Protein AF-A0A9P8ACB4-F1 (afdb_monomer_lite)

Structure (mmCIF, N/CA/C/O backbone):
data_AF-A0A9P8ACB4-F1
#
_entry.id   AF-A0A9P8ACB4-F1
#
loop_
_atom_site.group_PDB
_atom_site.id
_atom_site.type_symbol
_atom_site.label_atom_id
_atom_site.label_alt_id
_atom_site.label_comp_id
_atom_site.label_asym_id
_atom_site.label_entity_id
_atom_site.label_seq_id
_atom_site.pdbx_PDB_ins_code
_atom_site.Cartn_x
_atom_site.Cartn_y
_atom_site.Cartn_z
_atom_site.occupancy
_atom_site.B_iso_or_equiv
_atom_site.auth_seq_id
_atom_site.auth_comp_id
_atom_site.auth_asym_id
_atom_site.auth_atom_id
_atom_site.pdbx_PDB_model_num
ATOM 1 N N . MET A 1 1 ? 40.424 -25.222 8.004 1.00 34.34 1 MET A N 1
ATOM 2 C CA . MET A 1 1 ? 40.615 -24.107 7.056 1.00 34.34 1 MET A CA 1
ATOM 3 C C . MET A 1 1 ? 39.302 -23.912 6.333 1.00 34.34 1 MET A C 1
ATOM 5 O O . MET A 1 1 ? 39.018 -24.663 5.412 1.00 34.34 1 MET A O 1
ATOM 9 N N . ALA A 1 2 ? 38.464 -23.004 6.829 1.00 34.66 2 ALA A N 1
ATOM 10 C CA . ALA A 1 2 ? 37.320 -22.527 6.065 1.00 34.66 2 ALA A CA 1
ATOM 11 C C . ALA A 1 2 ? 37.885 -21.578 5.002 1.00 34.66 2 ALA A C 1
ATOM 13 O O . ALA A 1 2 ? 38.642 -20.673 5.346 1.00 34.66 2 ALA A O 1
ATOM 14 N N . GLN A 1 3 ? 37.627 -21.860 3.728 1.00 32.47 3 GLN A N 1
ATOM 15 C CA . GLN A 1 3 ? 37.913 -20.902 2.670 1.00 32.47 3 GLN A CA 1
ATOM 16 C C . GLN A 1 3 ? 36.867 -19.795 2.770 1.00 32.47 3 GLN A C 1
ATOM 18 O O . GLN A 1 3 ? 35.673 -20.066 2.656 1.00 32.47 3 GLN A O 1
ATOM 23 N N . ASP A 1 4 ? 37.334 -18.572 3.013 1.00 37.22 4 ASP A N 1
ATOM 24 C CA . ASP A 1 4 ? 36.562 -17.363 2.764 1.00 37.22 4 ASP A CA 1
ATOM 25 C C . ASP A 1 4 ? 36.170 -17.361 1.285 1.00 37.22 4 ASP A C 1
ATOM 27 O O . ASP A 1 4 ? 37.019 -17.220 0.401 1.00 37.22 4 ASP A O 1
ATOM 31 N N . PHE A 1 5 ? 34.878 -17.542 1.011 1.00 40.97 5 PHE A N 1
ATOM 32 C CA . PHE A 1 5 ? 34.303 -17.197 -0.279 1.00 40.97 5 PHE A CA 1
ATOM 33 C C . PHE A 1 5 ? 34.284 -15.675 -0.365 1.00 40.97 5 PHE A C 1
ATOM 35 O O . PHE A 1 5 ? 33.319 -15.020 0.023 1.00 40.97 5 PHE A O 1
ATOM 42 N N . THR A 1 6 ? 35.390 -15.105 -0.838 1.00 40.41 6 THR A N 1
ATOM 43 C CA . THR A 1 6 ? 35.425 -13.726 -1.315 1.00 40.41 6 THR A CA 1
ATOM 44 C C . THR A 1 6 ? 34.287 -13.551 -2.314 1.00 40.41 6 THR A C 1
ATOM 46 O O . THR A 1 6 ? 34.239 -14.266 -3.318 1.00 40.41 6 THR A O 1
ATOM 49 N N . THR A 1 7 ? 33.362 -12.642 -2.008 1.00 44.94 7 THR A N 1
ATOM 50 C CA . THR A 1 7 ? 32.247 -12.240 -2.865 1.00 44.94 7 THR A CA 1
ATOM 51 C C . THR A 1 7 ? 32.804 -11.800 -4.209 1.00 44.94 7 THR A C 1
ATOM 53 O O . THR A 1 7 ? 33.377 -10.726 -4.376 1.00 44.94 7 THR A O 1
ATOM 56 N N . ASN A 1 8 ? 32.702 -12.702 -5.172 1.00 39.53 8 ASN A N 1
ATOM 57 C CA . ASN A 1 8 ? 33.098 -12.471 -6.541 1.00 39.53 8 ASN A CA 1
ATOM 58 C C . ASN A 1 8 ? 32.118 -11.428 -7.102 1.00 39.53 8 ASN A C 1
ATOM 60 O O . ASN A 1 8 ? 30.944 -11.727 -7.287 1.00 39.53 8 ASN A O 1
ATOM 64 N N . SER A 1 9 ? 32.580 -10.191 -7.297 1.00 51.44 9 SER A N 1
ATOM 65 C CA . SER A 1 9 ? 31.776 -9.027 -7.697 1.00 51.44 9 SER A CA 1
ATOM 66 C C . SER A 1 9 ? 31.410 -9.052 -9.187 1.00 51.44 9 SER A C 1
ATOM 68 O O . SER A 1 9 ? 31.655 -8.084 -9.913 1.00 51.44 9 SER A O 1
ATOM 70 N N . TRP A 1 10 ? 30.905 -10.183 -9.672 1.00 50.41 10 TRP A N 1
ATOM 71 C CA . TRP A 1 10 ? 30.330 -10.258 -11.006 1.00 50.41 10 TRP A CA 1
ATOM 72 C C . TRP A 1 10 ? 28.923 -9.659 -10.967 1.00 50.41 10 TRP A C 1
ATOM 74 O O . TRP A 1 10 ? 28.241 -9.747 -9.945 1.00 50.41 10 TRP A O 1
ATOM 84 N N . PRO A 1 11 ? 28.493 -8.993 -12.046 1.00 56.78 11 PRO A N 1
ATOM 85 C CA . PRO A 1 11 ? 27.114 -8.556 -12.154 1.00 56.78 11 PRO A CA 1
ATOM 86 C C . PRO A 1 11 ? 26.183 -9.769 -12.046 1.00 56.78 11 PRO A C 1
ATOM 88 O O . PRO A 1 11 ? 26.390 -10.726 -12.786 1.00 56.78 11 PRO A O 1
ATOM 91 N N . LEU A 1 12 ? 25.196 -9.719 -11.137 1.00 58.53 12 LEU A N 1
ATOM 92 C CA . LEU A 1 12 ? 24.146 -10.740 -11.008 1.00 58.53 12 LEU A CA 1
ATOM 93 C C . LEU A 1 12 ? 23.588 -11.058 -12.398 1.00 58.53 12 LEU A C 1
ATOM 95 O O . LEU A 1 12 ? 22.980 -10.196 -13.040 1.00 58.53 12 LEU A O 1
ATOM 99 N N . ASP A 1 13 ? 23.837 -12.276 -12.871 1.00 59.44 13 ASP A N 1
ATOM 100 C CA . ASP A 1 13 ? 23.284 -12.748 -14.134 1.00 59.44 13 ASP A CA 1
ATOM 101 C C . ASP A 1 13 ? 21.864 -13.275 -13.889 1.00 59.44 13 ASP A C 1
ATOM 103 O O . ASP A 1 13 ? 21.532 -13.780 -12.816 1.00 59.44 13 ASP A O 1
ATOM 107 N N . SER A 1 14 ? 21.014 -13.205 -14.909 1.00 57.53 14 SER A N 1
ATOM 108 C CA . SER A 1 14 ? 19.632 -13.704 -14.902 1.00 57.53 14 SER A CA 1
ATOM 109 C C . SER A 1 14 ? 19.491 -15.179 -14.484 1.00 57.53 14 SER A C 1
ATOM 111 O O . SER A 1 14 ? 18.399 -15.633 -14.138 1.00 57.53 14 SER A O 1
ATOM 113 N N . HIS A 1 15 ? 20.598 -15.923 -14.498 1.00 56.56 15 HIS A N 1
ATOM 114 C CA . HIS A 1 15 ? 20.695 -17.332 -14.135 1.00 56.56 15 HIS A CA 1
ATOM 115 C C . HIS A 1 15 ? 21.055 -17.581 -12.658 1.00 56.56 15 HIS A C 1
ATOM 117 O O . HIS A 1 15 ? 20.889 -18.704 -12.180 1.00 56.56 15 HIS A O 1
ATOM 123 N N . GLU A 1 16 ? 21.494 -16.563 -11.916 1.00 65.06 16 GLU A N 1
ATOM 124 C CA . GLU A 1 16 ? 21.845 -16.647 -10.492 1.00 65.06 16 GLU A CA 1
ATOM 125 C C . GLU A 1 16 ? 20.625 -16.324 -9.617 1.00 65.06 16 GLU A C 1
ATOM 127 O O . GLU A 1 16 ? 20.596 -15.362 -8.855 1.00 65.06 16 GLU A O 1
ATOM 132 N N . GLY A 1 17 ? 19.566 -17.122 -9.776 1.00 62.78 17 GLY A N 1
ATOM 133 C CA . GLY A 1 17 ? 18.301 -16.926 -9.071 1.00 62.78 17 GLY A CA 1
ATOM 134 C C . GLY A 1 17 ? 18.445 -17.010 -7.550 1.00 62.78 17 GLY A C 1
ATOM 135 O O . GLY A 1 17 ? 18.744 -18.082 -7.026 1.00 62.78 17 GLY A O 1
ATOM 136 N N . GLN A 1 18 ? 18.149 -15.919 -6.841 1.00 74.94 18 GLN A N 1
ATOM 137 C CA . GLN A 1 18 ? 18.031 -15.902 -5.380 1.00 74.94 18 GLN A CA 1
ATOM 138 C C . GLN A 1 18 ? 16.847 -16.759 -4.913 1.00 74.94 18 GLN A C 1
ATOM 140 O O . GLN A 1 18 ? 16.917 -17.431 -3.883 1.00 74.94 18 GLN A O 1
ATOM 145 N N . VAL A 1 19 ? 15.765 -16.763 -5.695 1.00 84.25 19 VAL A N 1
ATOM 146 C CA . VAL A 1 19 ? 14.550 -17.539 -5.433 1.00 84.25 19 VAL A CA 1
ATOM 147 C C . VAL A 1 19 ? 14.068 -18.256 -6.687 1.00 84.25 19 VAL A C 1
ATOM 149 O O . VAL A 1 19 ? 14.317 -17.816 -7.811 1.00 84.25 19 VAL A O 1
ATOM 152 N N . GLY A 1 20 ? 13.355 -19.369 -6.492 1.00 85.75 20 GLY A N 1
ATOM 153 C CA . GLY A 1 20 ? 12.798 -20.174 -7.574 1.00 85.75 20 GLY A CA 1
ATOM 154 C C . GLY A 1 20 ? 11.422 -20.749 -7.241 1.00 85.75 20 GLY A C 1
ATOM 155 O O . GLY A 1 20 ? 11.135 -21.070 -6.089 1.00 85.75 20 GLY A O 1
ATOM 156 N N . ALA A 1 21 ? 10.575 -20.894 -8.258 1.00 88.81 21 ALA A N 1
ATOM 157 C CA . ALA A 1 21 ? 9.229 -21.443 -8.148 1.00 88.81 21 ALA A CA 1
ATOM 158 C C . ALA A 1 21 ? 8.931 -22.396 -9.311 1.00 88.81 21 ALA A C 1
ATOM 160 O O . ALA A 1 21 ? 9.286 -22.137 -10.462 1.00 88.81 21 ALA A O 1
ATOM 161 N N . ILE A 1 22 ? 8.257 -23.506 -9.005 1.00 88.38 22 ILE A N 1
ATOM 162 C CA . ILE A 1 22 ? 7.782 -24.471 -9.999 1.00 88.38 22 ILE A CA 1
ATOM 163 C C . ILE A 1 22 ? 6.279 -24.282 -10.165 1.00 88.38 22 ILE A C 1
ATOM 165 O O . ILE A 1 22 ? 5.512 -24.471 -9.221 1.00 88.38 22 ILE A O 1
ATOM 169 N N . TYR A 1 23 ? 5.856 -23.979 -11.386 1.00 88.25 23 TYR A N 1
ATOM 170 C CA . TYR A 1 23 ? 4.448 -23.924 -11.755 1.00 88.25 23 TYR A CA 1
ATOM 171 C C . TYR A 1 23 ? 4.097 -25.181 -12.543 1.00 88.25 23 TYR A C 1
ATOM 173 O O . TYR A 1 23 ? 4.177 -25.218 -13.770 1.00 88.25 23 TYR A O 1
ATOM 181 N N . GLU A 1 24 ? 3.742 -26.246 -11.819 1.00 86.88 24 GLU A N 1
ATOM 182 C CA . GLU A 1 24 ? 3.548 -27.593 -12.376 1.00 86.88 24 GLU A CA 1
ATOM 183 C C . GLU A 1 24 ? 2.514 -27.625 -13.509 1.00 86.88 24 GLU A C 1
ATOM 185 O O . GLU A 1 24 ? 2.725 -28.269 -14.539 1.00 86.88 24 GLU A O 1
ATOM 190 N N . LYS A 1 25 ? 1.422 -26.867 -13.357 1.00 87.19 25 LYS A N 1
ATOM 191 C CA . LYS A 1 25 ? 0.354 -26.772 -14.359 1.00 87.19 25 LYS A CA 1
ATOM 192 C C . LYS A 1 25 ? 0.852 -26.187 -15.682 1.00 87.19 25 LYS A C 1
ATOM 194 O O . LYS A 1 25 ? 0.456 -26.656 -16.747 1.00 87.19 25 LYS A O 1
ATOM 199 N N . GLU A 1 26 ? 1.715 -25.182 -15.613 1.00 86.31 26 GLU A N 1
ATOM 200 C CA . GLU A 1 26 ? 2.320 -24.519 -16.768 1.00 86.31 26 GLU A CA 1
ATOM 201 C C . GLU A 1 26 ? 3.606 -25.212 -17.245 1.00 86.31 26 GLU A C 1
ATOM 203 O O . GLU A 1 26 ? 4.091 -24.910 -18.333 1.00 86.31 26 GLU A O 1
ATOM 208 N N . ARG A 1 27 ? 4.133 -26.167 -16.465 1.00 89.12 27 ARG A N 1
ATOM 209 C CA . ARG A 1 27 ? 5.407 -26.867 -16.701 1.00 89.12 27 ARG A CA 1
ATOM 210 C C . ARG A 1 27 ? 6.586 -25.910 -16.875 1.00 89.12 27 ARG A C 1
ATOM 212 O O . ARG A 1 27 ? 7.473 -26.152 -17.691 1.00 89.12 27 ARG A O 1
ATOM 219 N N . VAL A 1 28 ? 6.592 -24.831 -16.096 1.00 87.62 28 VAL A N 1
ATOM 220 C CA . VAL A 1 28 ? 7.675 -23.844 -16.090 1.00 87.62 28 VAL A CA 1
ATOM 221 C C . VAL A 1 28 ? 8.330 -23.772 -14.718 1.00 87.62 28 VAL A C 1
ATOM 223 O O . VAL A 1 28 ? 7.673 -23.900 -13.682 1.00 87.62 28 VAL A O 1
ATOM 226 N N . PHE A 1 29 ? 9.641 -23.561 -14.735 1.00 85.75 29 PHE A N 1
ATOM 227 C CA . PHE A 1 29 ? 10.439 -23.210 -13.573 1.00 85.75 29 PHE A CA 1
ATOM 228 C C . PHE A 1 29 ? 10.885 -21.762 -13.746 1.00 85.75 29 PHE A C 1
ATOM 230 O O . PHE A 1 29 ? 11.435 -21.410 -14.790 1.00 85.75 29 PHE A O 1
ATOM 237 N N . VAL A 1 30 ? 10.592 -20.929 -12.755 1.00 84.12 30 VAL A N 1
ATOM 238 C CA . VAL A 1 30 ? 10.917 -19.502 -12.764 1.00 84.12 30 VAL A CA 1
ATOM 239 C C . VAL A 1 30 ? 11.942 -19.247 -11.678 1.00 84.12 30 VAL A C 1
ATOM 241 O O . VAL A 1 30 ? 11.758 -19.698 -10.551 1.00 84.12 30 VAL A O 1
ATOM 244 N N . THR A 1 31 ? 12.990 -18.507 -12.016 1.00 82.81 31 THR A N 1
ATOM 245 C CA . THR A 1 31 ? 14.000 -18.013 -11.080 1.00 82.81 31 THR A CA 1
ATOM 246 C C . THR A 1 31 ? 14.055 -16.499 -11.152 1.00 82.81 31 THR A C 1
ATOM 248 O O . THR A 1 31 ? 13.979 -15.948 -12.250 1.00 82.81 31 THR A O 1
ATOM 251 N N . MET A 1 32 ? 14.212 -15.839 -10.007 1.00 77.94 32 MET A N 1
ATOM 252 C CA . MET A 1 32 ? 14.409 -14.390 -9.941 1.00 77.94 32 MET A CA 1
ATOM 253 C C . MET A 1 32 ? 15.744 -14.088 -9.247 1.00 77.94 32 MET A C 1
ATOM 255 O O . MET A 1 32 ? 15.939 -14.538 -8.116 1.00 77.94 32 MET A O 1
ATOM 259 N N . PRO A 1 33 ? 16.678 -13.377 -9.904 1.00 73.69 33 PRO A N 1
ATOM 260 C CA . PRO A 1 33 ? 18.004 -13.077 -9.351 1.00 73.69 33 PRO A CA 1
ATOM 261 C C . PRO A 1 33 ? 18.006 -11.907 -8.352 1.00 73.69 33 PRO A C 1
ATOM 263 O O . PRO A 1 33 ? 18.931 -11.787 -7.561 1.00 73.69 33 PRO A O 1
ATOM 266 N N . ASN A 1 34 ? 16.988 -11.046 -8.383 1.00 74.56 34 ASN A N 1
ATOM 267 C CA . ASN A 1 34 ? 16.941 -9.776 -7.651 1.00 74.56 34 ASN A CA 1
ATOM 268 C C . ASN A 1 34 ? 15.622 -9.575 -6.880 1.00 74.56 34 ASN A C 1
ATOM 270 O O . ASN A 1 34 ? 15.232 -8.438 -6.617 1.00 74.56 34 ASN A O 1
ATOM 274 N N . ALA A 1 35 ? 14.935 -10.668 -6.535 1.00 78.69 35 ALA A N 1
ATOM 275 C CA . ALA A 1 35 ? 13.706 -10.648 -5.750 1.00 78.69 35 ALA A CA 1
ATOM 276 C C . ALA A 1 35 ? 13.780 -11.658 -4.599 1.00 78.69 35 ALA A C 1
ATOM 278 O O . ALA A 1 35 ? 14.357 -12.735 -4.732 1.00 78.69 35 ALA A O 1
ATOM 279 N N . GLU A 1 36 ? 13.137 -11.333 -3.480 1.00 80.38 36 GLU A N 1
ATOM 280 C CA . GLU A 1 36 ? 13.068 -12.217 -2.308 1.00 80.38 36 GLU A CA 1
ATOM 281 C C . GLU A 1 36 ? 11.868 -13.172 -2.342 1.00 80.38 36 GLU A C 1
ATOM 283 O O . GLU A 1 36 ? 11.808 -14.141 -1.584 1.00 80.38 36 GLU A O 1
ATOM 288 N N . VAL A 1 37 ? 10.885 -12.901 -3.202 1.00 85.44 37 VAL A N 1
ATOM 289 C CA . VAL A 1 37 ? 9.646 -13.675 -3.314 1.00 85.44 37 VAL A CA 1
ATOM 290 C C . VAL A 1 37 ? 9.217 -13.784 -4.773 1.00 85.44 37 VAL A C 1
ATOM 292 O O . VAL A 1 37 ? 9.420 -12.867 -5.562 1.00 85.44 37 VAL A O 1
ATOM 295 N N . ILE A 1 38 ? 8.584 -14.904 -5.132 1.00 87.94 38 ILE A N 1
ATOM 296 C CA . ILE A 1 38 ? 7.918 -15.068 -6.429 1.00 87.94 38 ILE A CA 1
ATOM 297 C C . ILE A 1 38 ? 6.420 -15.205 -6.178 1.00 87.94 38 ILE A C 1
ATOM 299 O O . ILE A 1 38 ? 5.967 -16.123 -5.491 1.00 87.94 38 ILE A O 1
ATOM 303 N N . PHE A 1 39 ? 5.645 -14.291 -6.750 1.00 87.56 39 PHE A N 1
ATOM 304 C CA . PHE A 1 39 ? 4.192 -14.316 -6.665 1.00 87.56 39 PHE A CA 1
ATOM 305 C C . PHE A 1 39 ? 3.591 -15.361 -7.615 1.00 87.56 39 PHE A C 1
ATOM 307 O O . PHE A 1 39 ? 4.047 -15.530 -8.743 1.00 87.56 39 PHE A O 1
ATOM 314 N N . ASP A 1 40 ? 2.536 -16.064 -7.190 1.00 86.12 40 ASP A N 1
ATOM 315 C CA . ASP A 1 40 ? 1.813 -16.986 -8.079 1.00 86.12 40 ASP A CA 1
ATOM 316 C C . ASP A 1 40 ? 1.080 -16.200 -9.180 1.00 86.12 40 ASP A C 1
ATOM 318 O O . ASP A 1 40 ? 0.256 -15.345 -8.852 1.00 86.12 40 ASP A O 1
ATOM 322 N N . PRO A 1 41 ? 1.335 -16.454 -10.477 1.00 82.56 41 PRO A N 1
ATOM 323 C CA . PRO A 1 41 ? 0.809 -15.626 -11.548 1.00 82.56 41 PRO A CA 1
ATOM 324 C C . PRO A 1 41 ? -0.720 -15.613 -11.565 1.00 82.56 41 PRO A C 1
ATOM 326 O O . PRO A 1 41 ? -1.396 -16.642 -11.432 1.00 82.56 41 PRO A O 1
ATOM 329 N N . LEU A 1 42 ? -1.275 -14.424 -11.802 1.00 82.88 42 LEU A N 1
ATOM 330 C CA . LEU A 1 42 ? -2.710 -14.253 -11.991 1.00 82.88 42 LEU A CA 1
ATOM 331 C C . LEU A 1 42 ? -3.127 -14.864 -13.330 1.00 82.88 42 LEU A C 1
ATOM 333 O O . LEU A 1 42 ? -2.568 -14.552 -14.379 1.00 82.88 42 LEU A O 1
ATOM 337 N N . ARG A 1 43 ? -4.129 -15.746 -13.293 1.00 82.31 43 ARG A N 1
ATOM 338 C CA . ARG A 1 43 ? -4.631 -16.483 -14.461 1.00 82.31 43 ARG A CA 1
ATOM 339 C C . ARG A 1 43 ? -6.116 -16.200 -14.689 1.00 82.31 43 ARG A C 1
ATOM 341 O O . ARG A 1 43 ? -6.893 -16.170 -13.733 1.00 82.31 43 ARG A O 1
ATOM 348 N N . GLY A 1 44 ? -6.505 -16.110 -15.962 1.00 85.19 44 GLY A N 1
ATOM 349 C CA . GLY A 1 44 ? -7.900 -16.093 -16.411 1.00 85.19 44 GLY A CA 1
ATOM 350 C C . GLY A 1 44 ? -8.668 -14.798 -16.128 1.00 85.19 44 GLY A C 1
ATOM 351 O O . GLY A 1 44 ? -8.104 -13.789 -15.717 1.00 85.19 44 GLY A O 1
ATOM 352 N N . VAL A 1 45 ? -9.981 -14.840 -16.376 1.00 86.19 45 VAL A N 1
ATOM 353 C CA . VAL A 1 45 ? -10.911 -13.751 -16.041 1.00 86.19 45 VAL A CA 1
ATOM 354 C C . VAL A 1 45 ? -11.208 -13.795 -14.548 1.00 86.19 45 VAL A C 1
ATOM 3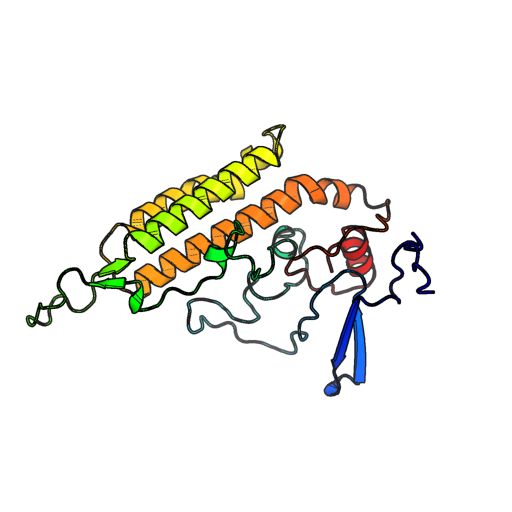56 O O . VAL A 1 45 ? -11.512 -14.857 -14.002 1.00 86.19 45 VAL A O 1
ATOM 359 N N . ARG A 1 46 ? -11.124 -12.639 -13.887 1.00 85.44 46 ARG A N 1
ATOM 360 C CA . ARG A 1 46 ? -11.211 -12.540 -12.430 1.00 85.44 46 ARG A CA 1
ATOM 361 C C . ARG A 1 46 ? -12.237 -11.490 -12.030 1.00 85.44 46 ARG A C 1
ATOM 363 O O . ARG A 1 46 ? -12.322 -10.424 -12.630 1.00 85.44 46 ARG A O 1
ATOM 370 N N . SER A 1 47 ? -13.035 -11.811 -11.017 1.00 89.19 47 SER A N 1
ATOM 371 C CA . SER A 1 47 ? -14.030 -10.895 -10.464 1.00 89.19 47 SER A CA 1
ATOM 372 C C . SER A 1 47 ? -13.478 -10.216 -9.215 1.00 89.19 47 SER A C 1
ATOM 374 O O . SER A 1 47 ? -13.168 -10.877 -8.217 1.00 89.19 47 SER A O 1
ATOM 376 N N . VAL A 1 48 ? -13.380 -8.890 -9.273 1.00 90.00 48 VAL A N 1
ATOM 377 C CA . VAL A 1 48 ? -12.882 -8.051 -8.181 1.00 90.00 48 VAL A CA 1
ATOM 378 C C . VAL A 1 48 ? -13.992 -7.846 -7.152 1.00 90.00 48 VAL A C 1
ATOM 380 O O . VAL A 1 48 ? -15.077 -7.375 -7.483 1.00 90.00 48 VAL A O 1
ATOM 383 N N . HIS A 1 49 ? -13.717 -8.187 -5.895 1.00 90.50 49 HIS A N 1
ATOM 384 C CA . HIS A 1 49 ? -14.651 -8.001 -4.787 1.00 90.50 49 HIS A CA 1
ATOM 385 C C . HIS A 1 49 ? -13.905 -7.490 -3.560 1.00 90.50 49 HIS A C 1
ATOM 387 O O . HIS A 1 49 ? -12.768 -7.895 -3.314 1.00 90.50 49 HIS A O 1
ATOM 393 N N . LEU A 1 50 ? -14.561 -6.649 -2.760 1.00 88.19 50 LEU A N 1
ATOM 394 C CA . LEU A 1 50 ? -14.047 -6.281 -1.445 1.00 88.19 50 LEU A CA 1
ATOM 395 C C . LEU A 1 50 ? -14.104 -7.509 -0.527 1.00 88.19 50 LEU A C 1
ATOM 397 O O . LEU A 1 50 ? -15.179 -8.068 -0.298 1.00 88.19 50 LEU A O 1
ATOM 401 N N . ARG A 1 51 ? -12.951 -7.948 -0.021 1.00 87.94 51 ARG A N 1
ATOM 402 C CA . ARG A 1 51 ? -12.828 -9.141 0.827 1.00 87.94 51 ARG A CA 1
ATOM 403 C C . ARG A 1 51 ? -12.870 -8.778 2.312 1.00 87.94 51 ARG A C 1
ATOM 405 O O . ARG A 1 51 ? -12.924 -7.607 2.700 1.00 87.94 51 ARG A O 1
ATOM 412 N N . LYS A 1 52 ? -12.830 -9.812 3.162 1.00 80.44 52 LYS A N 1
ATOM 413 C CA . LYS A 1 52 ? -12.577 -9.659 4.602 1.00 80.44 52 LYS A CA 1
ATOM 414 C C . LYS A 1 52 ? -11.305 -8.816 4.784 1.00 80.44 52 LYS A C 1
ATOM 416 O O . LYS A 1 52 ? -10.373 -8.979 4.011 1.00 80.44 52 LYS A O 1
ATOM 421 N N . ASN A 1 53 ? -11.299 -7.916 5.769 1.00 81.56 53 ASN A N 1
ATOM 422 C CA . ASN A 1 53 ? -10.221 -6.948 6.037 1.00 81.56 53 ASN A CA 1
ATOM 423 C C . ASN A 1 53 ? -10.101 -5.778 5.037 1.00 81.56 53 ASN A C 1
ATOM 425 O O . ASN A 1 53 ? -9.096 -5.080 5.038 1.00 81.56 53 ASN A O 1
ATOM 429 N N . ASN A 1 54 ? -11.144 -5.503 4.245 1.00 83.06 54 ASN A N 1
ATOM 430 C CA . ASN A 1 54 ? -11.248 -4.315 3.383 1.00 83.06 54 ASN A CA 1
ATOM 431 C C . ASN A 1 54 ? -10.160 -4.188 2.290 1.00 83.06 54 ASN A C 1
ATOM 433 O O . ASN A 1 54 ? -9.825 -3.074 1.898 1.00 83.06 54 ASN A O 1
ATOM 437 N N . HIS A 1 55 ? -9.650 -5.303 1.766 1.00 86.75 55 HIS A N 1
ATOM 438 C CA . HIS A 1 55 ? -8.738 -5.327 0.614 1.00 86.75 55 HIS A CA 1
ATOM 439 C C . HIS A 1 55 ? -9.341 -6.106 -0.564 1.00 86.75 55 HIS A C 1
ATOM 441 O O . HIS A 1 55 ? -10.283 -6.890 -0.393 1.00 86.75 55 HIS A O 1
ATOM 447 N N . PHE A 1 56 ? -8.790 -5.928 -1.766 1.00 89.44 56 PHE A N 1
ATOM 448 C CA . PHE A 1 56 ? -9.257 -6.627 -2.979 1.00 89.44 56 PHE A CA 1
ATOM 449 C C . PHE A 1 56 ? -8.583 -7.996 -3.208 1.00 89.44 56 PHE A C 1
ATOM 451 O O . PHE A 1 56 ? -8.963 -8.760 -4.099 1.00 89.44 56 PHE A O 1
ATOM 458 N N . GLY A 1 57 ? -7.649 -8.382 -2.332 1.00 88.62 57 GLY A N 1
ATOM 459 C CA . GLY A 1 57 ? -6.930 -9.658 -2.421 1.00 88.62 57 GLY A CA 1
ATOM 460 C C . GLY A 1 57 ? -5.819 -9.565 -3.459 1.00 88.62 57 GLY A C 1
ATOM 461 O O . GLY A 1 57 ? -5.084 -8.592 -3.448 1.00 88.62 57 GLY A O 1
ATOM 462 N N . LEU A 1 58 ? -5.721 -10.540 -4.366 1.00 88.81 58 LEU A N 1
ATOM 463 C CA . LEU A 1 58 ? -4.690 -10.531 -5.415 1.00 88.81 58 LEU A CA 1
ATOM 464 C C . LEU A 1 58 ? -4.863 -9.398 -6.450 1.00 88.81 58 LEU A C 1
ATOM 466 O O . LEU A 1 58 ? -3.952 -9.116 -7.213 1.00 88.81 58 LEU A O 1
ATOM 470 N N . GLU A 1 59 ? -6.028 -8.747 -6.473 1.00 89.94 59 GLU A N 1
ATOM 471 C CA . GLU A 1 59 ? -6.294 -7.573 -7.323 1.00 89.94 59 GLU A CA 1
ATOM 472 C C . GLU A 1 59 ? -5.936 -6.257 -6.621 1.00 89.94 59 GLU A C 1
ATOM 474 O O . GLU A 1 59 ? -6.210 -5.175 -7.134 1.00 89.94 59 GLU A O 1
ATOM 479 N N . ASP A 1 60 ? -5.428 -6.336 -5.392 1.00 90.88 60 ASP A N 1
ATOM 480 C CA . ASP A 1 60 ? -5.052 -5.171 -4.614 1.00 90.88 60 ASP A CA 1
ATOM 481 C C . ASP A 1 60 ? -3.562 -4.867 -4.836 1.00 90.88 60 ASP A C 1
ATOM 483 O O . ASP A 1 60 ? -2.731 -5.695 -4.452 1.00 90.88 60 ASP A O 1
ATOM 487 N N . PRO A 1 61 ? -3.200 -3.698 -5.399 1.00 89.69 61 PRO A N 1
ATOM 488 C CA . PRO A 1 61 ? -1.805 -3.353 -5.677 1.00 89.69 61 PRO A CA 1
ATOM 489 C C . PRO A 1 61 ? -0.912 -3.321 -4.440 1.00 89.69 61 PRO A C 1
ATOM 491 O O . PRO A 1 61 ? 0.300 -3.423 -4.572 1.00 89.69 61 PRO A O 1
ATOM 494 N N . LEU A 1 62 ? -1.490 -3.184 -3.244 1.00 89.56 62 LEU A N 1
ATOM 495 C CA . LEU A 1 62 ? -0.712 -3.239 -2.012 1.00 89.56 62 LEU A CA 1
ATOM 496 C C . LEU A 1 62 ? -0.173 -4.649 -1.746 1.00 89.56 62 LEU A C 1
ATOM 498 O O . LEU A 1 62 ? 0.921 -4.808 -1.232 1.00 89.56 62 LEU A O 1
ATOM 502 N N . TYR A 1 63 ? -0.941 -5.686 -2.070 1.00 87.06 63 TYR A N 1
ATOM 503 C CA . TYR A 1 63 ? -0.634 -7.056 -1.649 1.00 87.06 63 TYR A CA 1
ATOM 504 C C . TYR A 1 63 ? -0.089 -7.924 -2.777 1.00 87.06 63 TYR A C 1
ATOM 506 O O . TYR A 1 63 ? 0.321 -9.059 -2.528 1.00 87.06 63 TYR A O 1
ATOM 514 N N . PHE A 1 64 ? -0.157 -7.441 -4.017 1.00 91.31 64 PHE A N 1
ATOM 515 C CA . PHE A 1 64 ? 0.159 -8.249 -5.178 1.00 91.31 64 PHE A CA 1
ATOM 516 C C . PHE A 1 64 ? 0.648 -7.395 -6.363 1.00 91.31 64 PHE A C 1
ATOM 518 O O . PHE A 1 64 ? 0.031 -6.358 -6.646 1.00 91.31 64 PHE A O 1
ATOM 525 N N . PRO A 1 65 ? 1.686 -7.843 -7.100 1.00 91.50 65 PRO A N 1
ATOM 526 C CA . PRO A 1 65 ? 2.203 -7.134 -8.264 1.00 91.50 65 PRO A CA 1
ATOM 527 C C . PRO A 1 65 ? 1.120 -6.878 -9.308 1.00 91.50 65 PRO A C 1
ATOM 529 O O . PRO A 1 65 ? 0.402 -7.787 -9.728 1.00 91.50 65 PRO A O 1
ATOM 532 N N . GLN A 1 66 ? 1.029 -5.637 -9.774 1.00 91.38 66 GLN A N 1
ATOM 533 C CA . GLN A 1 66 ? 0.131 -5.269 -10.867 1.00 91.38 66 GLN A CA 1
ATOM 534 C C . GLN A 1 66 ? 0.882 -5.215 -12.198 1.00 91.38 66 GLN A C 1
ATOM 536 O O . GLN A 1 66 ? 2.098 -5.005 -12.201 1.00 91.38 66 GLN A O 1
ATOM 541 N N . PRO A 1 67 ? 0.189 -5.351 -13.344 1.00 91.44 67 PRO A N 1
ATOM 542 C CA . PRO A 1 67 ? 0.770 -5.015 -14.637 1.00 91.44 67 PRO A CA 1
ATOM 543 C C . PRO A 1 67 ? 1.397 -3.623 -14.605 1.00 91.44 67 PRO A C 1
ATOM 545 O O . PRO A 1 67 ? 0.728 -2.646 -14.253 1.00 91.44 67 PRO A O 1
ATOM 548 N N . PHE A 1 68 ? 2.678 -3.533 -14.965 1.00 92.81 68 PHE A N 1
ATOM 549 C CA . PHE A 1 68 ? 3.375 -2.256 -14.943 1.00 92.81 68 PHE A CA 1
ATOM 550 C C . PHE A 1 68 ? 2.693 -1.266 -15.890 1.00 92.81 68 PHE A C 1
ATOM 552 O O . PHE A 1 68 ? 2.385 -1.573 -17.045 1.00 92.81 68 PHE A O 1
ATOM 559 N N . SER A 1 69 ? 2.476 -0.051 -15.397 1.00 92.75 69 SER A N 1
ATOM 560 C CA . SER A 1 69 ? 1.836 1.020 -16.145 1.00 92.75 69 SER A CA 1
ATOM 561 C C .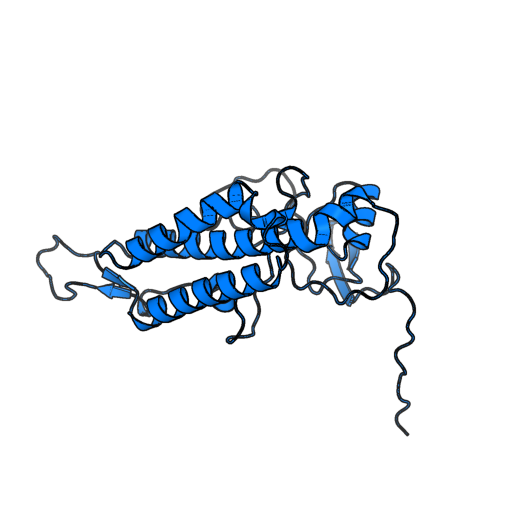 SER A 1 69 ? 2.514 2.341 -15.840 1.00 92.75 69 SER A C 1
ATOM 563 O O . SER A 1 69 ? 2.620 2.734 -14.682 1.00 92.75 69 SER A O 1
ATOM 565 N N . LEU A 1 70 ? 2.882 3.083 -16.884 1.00 91.94 70 LEU A N 1
ATOM 566 C CA . LEU A 1 70 ? 3.444 4.428 -16.737 1.00 91.94 70 LEU A CA 1
ATOM 567 C C . LEU A 1 70 ? 2.453 5.454 -16.186 1.00 91.94 70 LEU A C 1
ATOM 569 O O . LEU A 1 70 ? 2.870 6.513 -15.728 1.00 91.94 70 LEU A O 1
ATOM 573 N N . ALA A 1 71 ? 1.155 5.146 -16.176 1.00 93.75 71 ALA A N 1
ATOM 574 C CA . ALA A 1 71 ? 0.179 5.978 -15.480 1.00 93.75 71 ALA A CA 1
ATOM 575 C C . ALA A 1 71 ? 0.304 5.850 -13.949 1.00 93.75 71 ALA A C 1
ATOM 577 O O . ALA A 1 71 ? 0.056 6.816 -13.227 1.00 93.75 71 ALA A O 1
ATOM 578 N N . HIS A 1 72 ? 0.711 4.674 -13.453 1.00 94.25 72 HIS A N 1
ATOM 579 C CA . HIS A 1 72 ? 0.833 4.372 -12.023 1.00 94.25 72 HIS A CA 1
ATOM 580 C C . HIS A 1 72 ? 2.104 3.550 -11.716 1.00 94.25 72 HIS A C 1
ATOM 582 O O . HIS A 1 72 ? 2.012 2.476 -11.126 1.00 94.25 72 HIS A O 1
ATOM 588 N N . PRO A 1 73 ? 3.303 4.040 -12.086 1.00 93.38 73 PRO A N 1
ATOM 589 C CA . PRO A 1 73 ? 4.535 3.248 -12.017 1.00 93.38 73 PRO A CA 1
ATOM 590 C C . PRO A 1 73 ? 4.944 2.957 -10.571 1.00 93.38 73 PRO A C 1
ATOM 592 O O . PRO A 1 73 ? 5.450 1.884 -10.271 1.00 93.38 73 PRO A O 1
ATOM 595 N N . HIS A 1 74 ? 4.630 3.887 -9.667 1.00 94.38 74 HIS A N 1
ATOM 596 C CA . HIS A 1 74 ? 4.845 3.786 -8.227 1.00 94.38 74 HIS A CA 1
ATOM 597 C C . HIS A 1 74 ? 4.240 2.549 -7.553 1.00 94.38 74 HIS A C 1
ATOM 599 O O . HIS A 1 74 ? 4.732 2.143 -6.507 1.00 94.38 74 HIS A O 1
ATOM 605 N N . LEU A 1 75 ? 3.213 1.922 -8.139 1.00 94.94 75 LEU A N 1
ATOM 606 C CA . LEU A 1 75 ? 2.631 0.703 -7.568 1.00 94.94 75 LEU A CA 1
ATOM 607 C C . LEU A 1 75 ? 3.630 -0.463 -7.554 1.00 94.94 75 LEU A C 1
ATOM 609 O O . LEU A 1 75 ? 3.514 -1.344 -6.713 1.00 94.94 75 LEU A O 1
ATOM 613 N N . ALA A 1 76 ? 4.636 -0.442 -8.435 1.00 92.38 76 ALA A N 1
ATOM 614 C CA . ALA A 1 76 ? 5.707 -1.435 -8.441 1.00 92.38 76 ALA A CA 1
ATOM 615 C C . ALA A 1 76 ? 6.667 -1.305 -7.245 1.00 92.38 76 ALA A C 1
ATOM 617 O O . ALA A 1 76 ? 7.387 -2.244 -6.924 1.00 92.38 76 ALA A O 1
ATOM 618 N N . PHE A 1 77 ? 6.684 -0.135 -6.602 1.00 92.88 77 PHE A N 1
ATOM 619 C CA . PHE A 1 77 ? 7.653 0.256 -5.576 1.00 92.88 77 PHE A CA 1
ATOM 620 C C . PHE A 1 77 ? 7.043 0.272 -4.175 1.00 92.88 77 PHE A C 1
ATOM 622 O O . PHE A 1 77 ? 7.654 0.784 -3.244 1.00 92.88 77 PHE A O 1
ATOM 629 N N . ILE A 1 78 ? 5.832 -0.264 -4.012 1.00 94.12 78 ILE A N 1
ATOM 630 C CA . ILE A 1 78 ? 5.233 -0.435 -2.690 1.00 94.12 78 ILE A CA 1
ATOM 631 C C . ILE A 1 78 ? 6.110 -1.419 -1.898 1.00 94.12 78 ILE A C 1
ATOM 633 O O . ILE A 1 78 ? 6.387 -2.503 -2.415 1.00 94.12 78 ILE A O 1
ATOM 637 N N . PRO A 1 79 ? 6.551 -1.082 -0.673 1.00 92.50 79 PRO A N 1
ATOM 638 C CA . PRO A 1 79 ? 7.394 -1.970 0.122 1.00 92.50 79 PRO A CA 1
ATOM 639 C C . PRO A 1 79 ? 6.639 -3.242 0.512 1.00 92.50 79 PRO A C 1
ATOM 641 O O . PRO A 1 79 ? 5.437 -3.200 0.750 1.00 92.50 79 PRO A O 1
ATOM 644 N N . LEU A 1 80 ? 7.328 -4.376 0.619 1.00 90.81 80 LEU A N 1
ATOM 645 C CA . LEU A 1 80 ? 6.727 -5.605 1.139 1.00 90.81 80 LEU A CA 1
ATOM 646 C C . LEU A 1 80 ? 6.499 -5.526 2.662 1.00 90.81 80 LEU A C 1
ATOM 648 O O . LEU A 1 80 ? 7.110 -4.705 3.360 1.00 90.81 80 LEU A O 1
ATOM 652 N N . PRO A 1 81 ? 5.618 -6.382 3.215 1.00 90.12 81 PRO A N 1
ATOM 653 C CA . PRO A 1 81 ? 5.497 -6.545 4.655 1.00 90.12 81 PRO A CA 1
ATOM 654 C C . PRO A 1 81 ? 6.816 -7.000 5.283 1.00 90.12 81 PRO A C 1
ATOM 656 O O . PRO A 1 81 ? 7.287 -8.106 5.030 1.00 90.12 81 PRO A O 1
ATOM 659 N N . SER A 1 82 ? 7.368 -6.170 6.167 1.00 85.31 82 SER A N 1
ATOM 660 C CA . SER A 1 82 ? 8.573 -6.499 6.928 1.00 85.31 82 SER A CA 1
ATOM 661 C C . SER A 1 82 ? 8.236 -7.112 8.289 1.00 85.31 82 SER A C 1
ATOM 663 O O . SER A 1 82 ? 7.272 -6.715 8.951 1.00 85.31 82 SER A O 1
ATOM 665 N N . THR A 1 83 ? 9.073 -8.046 8.746 1.00 84.25 83 THR A N 1
ATOM 666 C CA . THR A 1 83 ? 9.042 -8.570 10.121 1.00 84.25 83 THR A CA 1
ATOM 667 C C . THR A 1 83 ? 9.682 -7.621 11.136 1.00 84.25 83 THR A C 1
ATOM 669 O O . THR A 1 83 ? 9.602 -7.872 12.337 1.00 84.25 83 THR A O 1
ATOM 672 N N . ASP A 1 84 ? 10.332 -6.543 10.685 1.00 88.25 84 ASP A N 1
ATOM 673 C CA . ASP A 1 84 ? 10.908 -5.540 11.575 1.00 88.25 84 ASP A CA 1
ATOM 674 C C . ASP A 1 84 ? 9.804 -4.702 12.233 1.00 88.25 84 ASP A C 1
ATOM 676 O O . ASP A 1 84 ? 9.252 -3.771 11.646 1.00 88.25 84 ASP A O 1
ATOM 680 N N . HIS A 1 85 ? 9.516 -5.009 13.497 1.00 85.75 85 HIS A N 1
ATOM 681 C CA . HIS A 1 85 ? 8.559 -4.270 14.320 1.00 85.75 85 HIS A CA 1
ATOM 682 C C . HIS A 1 85 ? 8.952 -2.807 14.561 1.00 85.75 85 HIS A C 1
ATOM 684 O O . HIS A 1 85 ? 8.086 -1.992 14.889 1.00 85.75 85 HIS A O 1
ATOM 690 N N . ALA A 1 86 ? 10.235 -2.466 14.423 1.00 86.69 86 ALA A N 1
ATOM 691 C CA . ALA A 1 86 ? 10.706 -1.092 14.497 1.00 86.69 86 ALA A CA 1
ATOM 692 C C . ALA A 1 86 ? 10.609 -0.375 13.143 1.00 86.69 86 ALA A C 1
ATOM 694 O O . ALA A 1 86 ? 10.716 0.852 13.112 1.00 86.69 86 ALA A O 1
ATOM 695 N N . GLY A 1 87 ? 10.358 -1.088 12.043 1.00 87.31 87 GLY A N 1
ATOM 696 C CA . GLY A 1 87 ? 10.278 -0.543 10.693 1.00 87.31 87 GLY A CA 1
ATOM 697 C C . GLY A 1 87 ? 9.176 0.507 10.541 1.00 87.31 87 GLY A C 1
ATOM 698 O O . GLY A 1 87 ? 8.133 0.450 11.194 1.00 87.31 87 GLY A O 1
ATOM 699 N N . ILE A 1 88 ? 9.398 1.494 9.666 1.00 89.12 88 ILE A N 1
ATOM 700 C CA . ILE A 1 88 ? 8.442 2.597 9.434 1.00 89.12 88 ILE A CA 1
ATOM 701 C C . ILE A 1 88 ? 7.093 2.042 8.951 1.00 89.12 88 ILE A C 1
ATOM 703 O O . ILE A 1 88 ? 6.040 2.485 9.407 1.00 89.12 88 ILE A O 1
ATOM 707 N N . PHE A 1 89 ? 7.122 1.017 8.096 1.00 90.06 89 PHE A N 1
ATOM 708 C CA . PHE A 1 89 ? 5.931 0.440 7.470 1.00 90.06 89 PHE A CA 1
ATOM 709 C C . PHE A 1 89 ? 5.279 -0.691 8.263 1.00 90.06 89 PHE A C 1
ATOM 711 O O . PHE A 1 89 ? 4.261 -1.214 7.818 1.00 90.06 89 PHE A O 1
ATOM 718 N N . PHE A 1 90 ? 5.789 -1.059 9.442 1.00 91.38 90 PHE A N 1
ATOM 719 C CA . PHE A 1 90 ? 5.247 -2.190 10.202 1.00 91.38 90 PHE A CA 1
ATOM 720 C C . PHE A 1 90 ? 3.734 -2.053 10.465 1.00 91.38 90 PHE A C 1
ATOM 722 O O . PHE A 1 90 ? 2.950 -2.960 10.180 1.00 91.38 90 PHE A O 1
ATOM 729 N N . LEU A 1 91 ? 3.284 -0.878 10.924 1.00 92.88 91 LEU A N 1
ATOM 730 C CA . LEU A 1 91 ? 1.854 -0.623 11.138 1.00 92.88 91 LEU A CA 1
ATOM 731 C C . LEU A 1 91 ? 1.039 -0.525 9.847 1.00 92.88 91 LEU A C 1
ATOM 733 O O . LEU A 1 91 ? -0.178 -0.698 9.903 1.00 92.88 91 LEU A O 1
ATOM 737 N N . CYS A 1 92 ? 1.670 -0.298 8.695 1.00 93.00 92 CYS A N 1
ATOM 738 C CA . CYS A 1 92 ? 0.979 -0.282 7.405 1.00 93.00 92 CYS A CA 1
ATOM 739 C C . CYS A 1 92 ? 0.507 -1.682 6.981 1.00 93.00 92 CYS A C 1
ATOM 741 O O . CYS A 1 92 ? -0.401 -1.792 6.166 1.00 93.00 92 CYS A O 1
ATOM 743 N N . TRP A 1 93 ? 1.051 -2.732 7.602 1.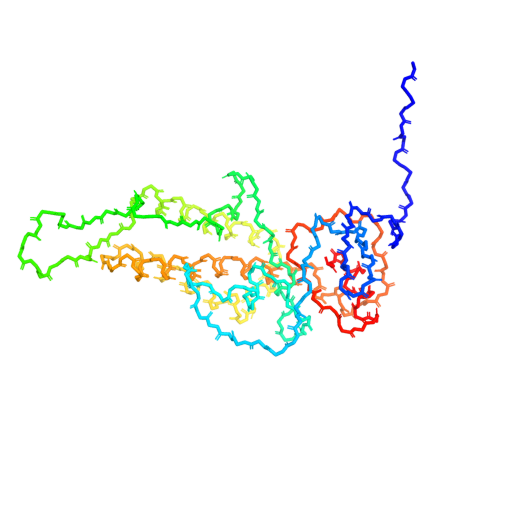00 92.31 93 TRP A N 1
ATOM 744 C CA . TRP A 1 93 ? 0.684 -4.130 7.359 1.00 92.31 93 TRP A CA 1
ATOM 745 C C . TRP A 1 93 ? -0.060 -4.791 8.526 1.00 92.31 93 TRP A C 1
ATOM 747 O O . TRP A 1 93 ? -0.473 -5.946 8.435 1.00 92.31 93 TRP A O 1
ATOM 757 N N . CYS A 1 94 ? -0.254 -4.075 9.636 1.00 91.75 94 CYS A N 1
ATOM 758 C CA . CYS A 1 94 ? -0.960 -4.603 10.800 1.00 91.75 94 CYS A CA 1
ATOM 759 C C . CYS A 1 94 ? -2.471 -4.701 10.564 1.00 91.75 94 CYS A C 1
ATOM 761 O O . CYS A 1 94 ? -3.075 -3.836 9.940 1.00 91.75 94 CYS A O 1
ATOM 763 N N . LEU A 1 95 ? -3.113 -5.711 11.149 1.00 92.31 95 LEU A N 1
ATOM 764 C CA . LEU A 1 95 ? -4.568 -5.835 11.140 1.00 92.31 95 LEU A CA 1
ATOM 765 C C . LEU A 1 95 ? -5.123 -5.589 12.549 1.00 92.31 95 LEU A C 1
ATOM 767 O O . LEU A 1 95 ? -4.990 -6.475 13.397 1.00 92.31 95 LEU A O 1
ATOM 771 N N . PRO A 1 96 ? -5.756 -4.429 12.818 1.00 94.00 96 PRO A N 1
ATOM 772 C CA . PRO A 1 96 ? -6.402 -4.199 14.101 1.00 94.00 96 PRO A CA 1
ATOM 773 C C . PRO A 1 96 ? -7.514 -5.216 14.354 1.00 94.00 96 PRO A C 1
ATOM 775 O O . PRO A 1 96 ? -8.263 -5.606 13.453 1.00 94.00 96 PRO A O 1
ATOM 778 N N . THR A 1 97 ? -7.649 -5.617 15.607 1.00 94.19 97 THR A N 1
ATOM 779 C CA . THR A 1 97 ? -8.649 -6.578 16.069 1.00 94.19 97 THR A CA 1
ATOM 780 C C . THR A 1 97 ? -9.657 -5.905 16.996 1.00 94.19 97 THR A C 1
ATOM 782 O O . THR A 1 97 ? -9.500 -4.750 17.390 1.00 94.19 97 THR A O 1
ATOM 785 N N . HIS A 1 98 ? -10.696 -6.637 17.401 1.00 91.75 98 HIS A N 1
ATOM 786 C CA . HIS A 1 98 ? -11.617 -6.154 18.433 1.00 91.75 98 HIS A CA 1
ATOM 787 C C . HIS A 1 98 ? -10.914 -5.861 19.769 1.00 91.75 98 HIS A C 1
ATOM 789 O O . HIS A 1 98 ? -11.380 -5.007 20.513 1.00 91.75 98 HIS A O 1
ATOM 795 N N . ASN A 1 99 ? -9.774 -6.503 20.054 1.00 94.12 99 ASN A N 1
ATOM 796 C CA . ASN A 1 99 ? -8.997 -6.231 21.265 1.00 94.12 99 ASN A CA 1
ATOM 797 C C . ASN A 1 99 ? -8.317 -4.860 21.233 1.00 94.12 99 ASN A C 1
ATOM 799 O O . ASN A 1 99 ? -7.931 -4.353 22.284 1.00 94.12 99 ASN A O 1
ATOM 803 N N . ASP A 1 100 ? -8.182 -4.254 20.056 1.00 95.25 100 ASP A N 1
ATOM 804 C CA . ASP A 1 100 ? -7.620 -2.919 19.875 1.00 95.25 100 ASP A CA 1
ATOM 805 C C . ASP A 1 100 ? -8.696 -1.830 19.921 1.00 95.25 100 ASP A C 1
ATOM 807 O O . ASP A 1 100 ? -8.382 -0.656 19.744 1.00 95.25 100 ASP A O 1
ATOM 811 N N . PHE A 1 101 ? -9.959 -2.198 20.148 1.00 93.56 101 PHE A N 1
ATOM 812 C CA . PHE A 1 101 ? -11.111 -1.308 20.075 1.00 93.56 101 PHE A CA 1
ATOM 813 C C . PHE A 1 101 ? -11.813 -1.194 21.432 1.00 93.56 101 PHE A C 1
ATOM 815 O O . PHE A 1 101 ? -12.147 -2.195 22.062 1.00 93.56 101 PHE A O 1
ATOM 822 N N . GLU A 1 102 ? -12.036 0.035 21.886 1.00 92.62 102 GLU A N 1
ATOM 823 C CA . GLU A 1 102 ? -12.755 0.367 23.114 1.00 92.62 102 GLU A CA 1
ATOM 824 C C . GLU A 1 102 ? -14.160 0.877 22.783 1.00 92.62 102 GLU A C 1
ATOM 826 O O . GLU A 1 102 ? -14.339 1.826 22.018 1.00 92.62 102 GLU A O 1
ATOM 831 N N . TRP A 1 103 ? -15.179 0.231 23.346 1.00 89.12 103 TRP A N 1
ATOM 832 C CA . TRP A 1 103 ? -16.568 0.671 23.214 1.00 89.12 103 TRP A CA 1
ATOM 833 C C . TRP A 1 103 ? -16.819 1.869 24.134 1.00 89.12 103 TRP A C 1
ATOM 835 O O . TRP A 1 103 ? -16.369 1.864 25.276 1.00 89.12 103 TRP A O 1
ATOM 845 N N . VAL A 1 104 ? -17.540 2.890 23.653 1.00 84.50 104 VAL A N 1
ATOM 846 C CA . VAL A 1 104 ? -17.799 4.109 24.449 1.00 84.50 104 VAL A CA 1
ATOM 847 C C . VAL A 1 104 ? -18.737 3.829 25.626 1.00 84.50 104 VAL A C 1
ATOM 849 O O . VAL A 1 104 ? -18.536 4.399 26.689 1.00 84.50 104 VAL A O 1
ATOM 852 N N . ASN A 1 105 ? -19.707 2.925 25.458 1.00 75.81 105 ASN A N 1
ATOM 853 C CA . ASN A 1 105 ? -20.593 2.452 26.524 1.00 75.81 105 ASN A CA 1
ATOM 854 C C . ASN A 1 105 ? -20.750 0.925 26.422 1.00 75.81 105 ASN A C 1
ATOM 856 O O . ASN A 1 105 ? -21.682 0.449 25.773 1.00 75.81 105 ASN A O 1
ATOM 860 N N . PRO A 1 106 ? -19.836 0.137 27.010 1.00 65.44 106 PRO A N 1
ATOM 861 C CA . PRO A 1 106 ? -19.914 -1.322 26.944 1.00 65.44 106 PRO A CA 1
ATOM 862 C C . PRO A 1 106 ? -21.112 -1.897 27.719 1.00 65.44 106 PRO A C 1
ATOM 864 O O . PRO A 1 106 ? -21.537 -3.007 27.422 1.00 65.44 106 PRO A O 1
ATOM 867 N N . GLU A 1 107 ? -21.656 -1.142 28.679 1.00 68.62 107 GLU A N 1
ATOM 868 C CA . GLU A 1 107 ? -22.761 -1.548 29.564 1.00 68.62 107 GLU A CA 1
ATOM 869 C C . GLU A 1 107 ? -24.134 -1.014 29.118 1.00 68.62 107 GLU A C 1
ATOM 871 O O . GLU A 1 107 ? -25.122 -1.168 29.832 1.00 68.62 107 GLU A O 1
ATOM 876 N N . ASP A 1 108 ? -24.227 -0.357 27.956 1.00 64.75 108 ASP A N 1
ATOM 877 C CA . ASP A 1 108 ? -25.507 0.164 27.474 1.00 64.75 108 ASP A CA 1
ATOM 878 C C . ASP A 1 108 ? -26.410 -0.964 26.943 1.00 64.75 108 ASP A C 1
ATOM 880 O O . ASP A 1 108 ? -26.366 -1.343 25.771 1.00 64.75 108 ASP A O 1
ATOM 884 N N . GLU A 1 109 ? -27.258 -1.482 27.832 1.00 57.53 109 GLU A N 1
ATOM 885 C CA . GLU A 1 109 ? -28.293 -2.481 27.544 1.00 57.53 109 GLU A CA 1
ATOM 886 C C . GLU A 1 109 ? -29.511 -1.903 26.796 1.00 57.53 109 GLU A C 1
ATOM 888 O O . GLU A 1 109 ? -30.405 -2.657 26.410 1.00 57.53 109 GLU A O 1
ATOM 893 N N . SER A 1 110 ? -29.571 -0.585 26.536 1.00 63.09 110 SER A N 1
ATOM 894 C CA . SER A 1 110 ? -30.720 0.051 25.860 1.00 63.09 110 SER A CA 1
ATOM 895 C C . SER A 1 110 ? -30.905 -0.385 24.401 1.00 63.09 110 SER A C 1
ATOM 897 O O . SER A 1 110 ? -31.884 -0.001 23.758 1.00 63.09 110 SER A O 1
ATOM 899 N N . GLY A 1 111 ? -29.955 -1.145 23.844 1.00 52.34 111 GLY A N 1
ATOM 900 C CA . GLY A 1 111 ? -29.970 -1.616 22.458 1.00 52.34 111 GLY A CA 1
ATOM 901 C C . GLY A 1 111 ? -29.795 -0.503 21.417 1.00 52.34 111 GLY A C 1
ATOM 902 O O . GLY A 1 111 ? -29.768 -0.789 20.222 1.00 52.34 111 GLY A O 1
ATOM 903 N N . SER A 1 112 ? -29.654 0.758 21.843 1.00 57.91 112 SER A N 1
ATOM 904 C CA . SER A 1 112 ? -29.607 1.921 20.951 1.00 57.91 112 SER A CA 1
ATOM 905 C C . SER A 1 112 ? -28.188 2.319 20.528 1.00 57.91 112 SER A C 1
ATOM 907 O O . SER A 1 112 ? -28.047 3.065 19.557 1.00 57.91 112 SER A O 1
ATOM 909 N N . SER A 1 113 ? -27.142 1.861 21.228 1.00 54.06 113 SER A N 1
ATOM 910 C CA . SER A 1 113 ? -25.751 2.269 20.965 1.00 54.06 113 SER A CA 1
ATOM 911 C C . SER A 1 113 ? -24.743 1.121 20.850 1.00 54.06 113 SER A C 1
ATOM 913 O O . SER A 1 113 ? -23.535 1.370 20.767 1.00 54.06 113 SER A O 1
ATOM 915 N N . THR A 1 114 ? -25.214 -0.131 20.747 1.00 55.62 114 THR A N 1
ATOM 916 C CA . THR A 1 114 ? -24.352 -1.287 20.463 1.00 55.62 114 THR A CA 1
ATOM 917 C C . THR A 1 114 ? -23.600 -1.033 19.161 1.00 55.62 114 THR A C 1
ATOM 919 O O . THR A 1 114 ? -24.158 -1.171 18.072 1.00 55.62 114 THR A O 1
ATOM 922 N N . GLY A 1 115 ? -22.340 -0.620 19.245 1.00 72.81 115 GLY A N 1
ATOM 923 C CA . GLY A 1 115 ? -21.528 -0.486 18.050 1.00 72.81 115 GLY A CA 1
ATOM 924 C C . GLY A 1 115 ? -20.742 0.799 17.884 1.00 72.81 115 GLY A C 1
ATOM 925 O O . GLY A 1 115 ? -20.106 0.890 16.843 1.00 72.81 115 GLY A O 1
ATOM 926 N N . LEU A 1 116 ? -20.719 1.755 18.820 1.00 89.06 116 LEU A N 1
ATOM 927 C CA . LEU A 1 116 ? -19.774 2.878 18.735 1.00 89.06 116 LEU A CA 1
ATOM 928 C C . LEU A 1 116 ? -18.602 2.721 19.703 1.00 89.06 116 LEU A C 1
ATOM 930 O O . LEU A 1 116 ? -18.763 2.479 20.898 1.00 89.06 116 LEU A O 1
ATOM 934 N N . GLY A 1 117 ? -17.406 2.907 19.170 1.00 92.62 117 GLY A N 1
ATOM 935 C CA . GLY A 1 117 ? -16.166 2.850 19.919 1.00 92.62 117 GLY A CA 1
ATOM 936 C C . GLY A 1 117 ? -15.055 3.597 19.205 1.00 92.62 117 GLY A C 1
ATOM 937 O O . GLY A 1 117 ? -15.286 4.297 18.214 1.00 92.62 117 GLY A O 1
ATOM 938 N N . ARG A 1 118 ? -13.843 3.452 19.719 1.00 94.94 118 ARG A N 1
ATOM 939 C CA . ARG A 1 118 ? -12.619 4.013 19.147 1.00 94.94 118 ARG A CA 1
ATOM 940 C C . ARG A 1 118 ? -11.517 2.974 19.225 1.00 94.94 118 ARG A C 1
ATOM 942 O O . ARG A 1 118 ? -11.606 2.031 20.003 1.00 94.94 118 ARG A O 1
ATOM 949 N N . PHE A 1 119 ? -10.466 3.134 18.431 1.00 96.12 119 PHE A N 1
ATOM 950 C CA . PHE A 1 119 ? -9.259 2.366 18.709 1.00 96.12 119 PHE A CA 1
ATOM 951 C C . PHE A 1 119 ? -8.629 2.849 20.012 1.00 96.12 119 PHE A C 1
ATOM 953 O O . PHE A 1 119 ? -8.637 4.045 20.307 1.00 96.12 119 PHE A O 1
ATOM 960 N N . LYS A 1 120 ? -8.057 1.909 20.763 1.00 95.94 120 LYS A N 1
ATOM 961 C CA . LYS A 1 120 ? -7.289 2.186 21.970 1.00 95.94 120 LYS A CA 1
ATOM 962 C C . LYS A 1 120 ? -6.218 3.224 21.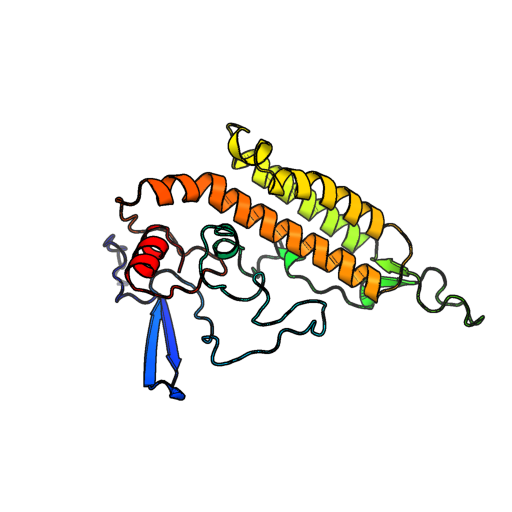673 1.00 95.94 120 LYS A C 1
ATOM 964 O O . LYS A 1 120 ? -5.551 3.182 20.633 1.00 95.94 120 LYS A O 1
ATOM 969 N N . LYS A 1 121 ? -6.009 4.114 22.641 1.00 95.38 121 LYS A N 1
ATOM 970 C CA . LYS A 1 121 ? -5.045 5.213 22.544 1.00 95.38 121 LYS A CA 1
ATOM 971 C C . LYS A 1 121 ? -3.650 4.742 22.124 1.00 95.38 121 LYS A C 1
ATOM 973 O O . LYS A 1 121 ? -3.034 5.390 21.287 1.00 95.38 121 LYS A O 1
ATOM 978 N N . ASP A 1 122 ? -3.187 3.603 22.634 1.00 95.69 122 ASP A N 1
ATOM 979 C CA . ASP A 1 122 ? -1.864 3.060 22.308 1.00 95.69 122 ASP A CA 1
ATOM 980 C C . ASP A 1 122 ? -1.702 2.754 20.813 1.00 95.69 122 ASP A C 1
ATOM 982 O O . ASP A 1 122 ? -0.659 3.054 20.233 1.00 95.69 122 ASP A O 1
ATOM 986 N N . LEU A 1 123 ? -2.733 2.195 20.168 1.00 95.81 123 LEU A N 1
ATOM 987 C CA . LEU A 1 123 ? -2.707 1.928 18.728 1.00 95.81 123 LEU A CA 1
ATOM 988 C C . LEU A 1 123 ? -2.708 3.238 17.933 1.00 95.81 123 LEU A C 1
ATOM 990 O O . LEU A 1 123 ? -1.942 3.378 16.981 1.00 95.81 123 LEU A O 1
ATOM 994 N N . LEU A 1 124 ? -3.529 4.210 18.339 1.00 95.62 124 LEU A N 1
ATOM 995 C CA . LEU A 1 124 ? -3.594 5.514 17.676 1.00 95.62 124 LEU A CA 1
ATOM 996 C C . LEU A 1 124 ? -2.274 6.285 17.795 1.00 95.62 124 LEU A C 1
ATOM 998 O O . LEU A 1 124 ? -1.816 6.849 16.806 1.00 95.62 124 LEU A O 1
ATOM 1002 N N . VAL A 1 125 ? -1.628 6.271 18.964 1.00 95.88 125 VAL A N 1
ATOM 1003 C CA . VAL A 1 125 ? -0.312 6.900 19.171 1.00 95.88 125 VAL A CA 1
ATOM 1004 C C . VAL A 1 125 ? 0.733 6.272 18.255 1.00 95.88 125 VAL A C 1
ATOM 1006 O O . VAL A 1 125 ? 1.456 6.999 17.578 1.00 95.88 125 VAL A O 1
ATOM 1009 N N . LYS A 1 126 ? 0.776 4.937 18.175 1.00 95.06 126 LYS A N 1
ATOM 1010 C CA . LYS A 1 126 ? 1.684 4.231 17.263 1.00 95.06 126 LYS A CA 1
ATOM 1011 C C . LYS A 1 126 ? 1.412 4.599 15.800 1.00 95.06 126 LYS A C 1
ATOM 1013 O O . LYS A 1 126 ? 2.349 4.842 15.051 1.00 95.06 126 LYS A O 1
ATOM 1018 N N . LEU A 1 127 ? 0.144 4.703 15.397 1.00 95.44 127 LEU A N 1
ATOM 1019 C CA . LEU A 1 127 ? -0.226 5.100 14.035 1.00 95.44 127 LEU A CA 1
ATOM 1020 C C . LEU A 1 127 ? 0.204 6.540 13.710 1.00 95.44 127 LEU A C 1
ATOM 1022 O O . LEU A 1 127 ? 0.745 6.794 12.634 1.00 95.44 127 LEU A O 1
ATOM 1026 N N . HIS A 1 128 ? 0.002 7.475 14.641 1.00 95.44 128 HIS A N 1
ATOM 1027 C CA . HIS A 1 128 ? 0.476 8.854 14.509 1.00 95.44 128 HIS A CA 1
ATOM 1028 C C . HIS A 1 128 ? 2.005 8.934 14.402 1.00 95.44 128 HIS A C 1
ATOM 1030 O O . HIS A 1 128 ? 2.521 9.702 13.584 1.00 95.44 128 HIS A O 1
ATOM 1036 N N . ASP A 1 129 ? 2.727 8.134 15.190 1.00 94.94 129 ASP A N 1
ATOM 1037 C CA . ASP A 1 129 ? 4.184 8.018 15.096 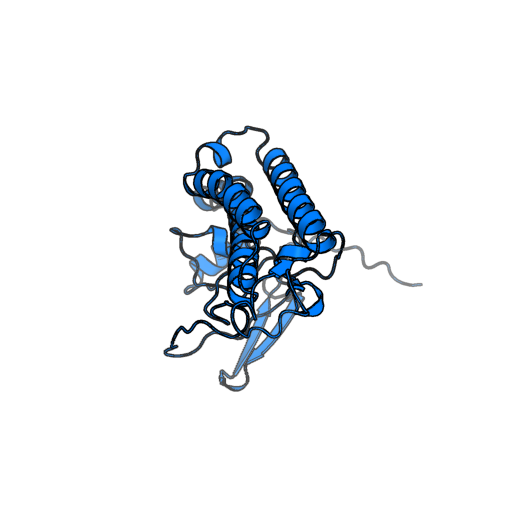1.00 94.94 129 ASP A CA 1
ATOM 1038 C C . ASP A 1 129 ? 4.612 7.485 13.722 1.00 94.94 129 ASP A C 1
ATOM 1040 O O . ASP A 1 129 ? 5.450 8.100 13.067 1.00 94.94 129 ASP A O 1
ATOM 1044 N N . THR A 1 130 ? 3.969 6.428 13.213 1.00 94.50 130 THR A N 1
ATOM 1045 C CA . THR A 1 130 ? 4.224 5.901 11.863 1.00 94.50 130 THR A CA 1
ATOM 1046 C C . THR A 1 130 ? 4.072 6.973 10.784 1.00 94.50 130 THR A C 1
ATOM 1048 O O . THR A 1 130 ? 4.974 7.134 9.963 1.00 94.50 130 THR A O 1
ATOM 1051 N N . VAL A 1 131 ? 2.986 7.752 10.801 1.00 95.38 131 VAL A N 1
ATOM 1052 C CA . VAL A 1 131 ? 2.779 8.837 9.822 1.00 95.38 131 VAL A CA 1
ATOM 1053 C C . VAL A 1 131 ? 3.839 9.935 9.968 1.00 95.38 131 VAL A C 1
ATOM 1055 O O . VAL A 1 131 ? 4.355 10.442 8.975 1.00 95.38 131 VAL A O 1
ATOM 1058 N N . SER A 1 132 ? 4.230 10.272 11.197 1.00 94.81 132 SER A N 1
ATOM 1059 C CA . SER A 1 132 ? 5.281 11.268 11.449 1.00 94.81 132 SER A CA 1
ATOM 1060 C C . SER A 1 132 ? 6.647 10.794 10.944 1.00 94.81 132 SER A C 1
ATOM 1062 O O . SER A 1 132 ? 7.395 11.553 10.324 1.00 94.81 132 SER A O 1
ATOM 1064 N N . ARG A 1 133 ? 6.969 9.516 11.163 1.00 94.88 133 ARG A N 1
ATOM 1065 C CA . ARG A 1 133 ? 8.194 8.874 10.676 1.00 94.88 133 ARG A CA 1
ATOM 1066 C C . ARG A 1 133 ? 8.228 8.783 9.155 1.00 94.88 133 A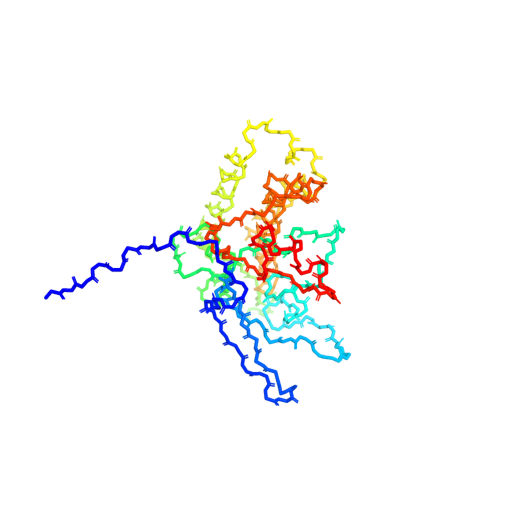RG A C 1
ATOM 1068 O O . ARG A 1 133 ? 9.292 9.022 8.588 1.00 94.88 133 ARG A O 1
ATOM 1075 N N . LEU A 1 134 ? 7.091 8.502 8.514 1.00 94.88 134 LEU A N 1
ATOM 1076 C CA . LEU A 1 134 ? 6.947 8.564 7.060 1.00 94.88 134 LEU A CA 1
ATOM 1077 C C . LEU A 1 134 ? 7.246 9.975 6.547 1.00 94.88 134 LEU A C 1
ATOM 1079 O O . LEU A 1 134 ? 8.130 10.137 5.716 1.00 94.88 134 LEU A O 1
ATOM 1083 N N . ASN A 1 135 ? 6.615 11.012 7.100 1.00 93.44 135 ASN A N 1
ATOM 1084 C CA . ASN A 1 135 ? 6.871 12.394 6.676 1.00 93.44 135 ASN A CA 1
ATOM 1085 C C . ASN A 1 135 ? 8.355 12.782 6.817 1.00 93.44 135 ASN A C 1
ATOM 1087 O O . ASN A 1 135 ? 8.937 13.373 5.909 1.00 93.44 135 ASN A O 1
ATOM 1091 N N . ASN A 1 136 ? 9.001 12.384 7.918 1.00 93.00 136 ASN A N 1
ATOM 1092 C CA . ASN A 1 136 ? 10.438 12.592 8.119 1.00 93.00 136 ASN A CA 1
ATOM 1093 C C . ASN A 1 136 ? 11.309 11.773 7.152 1.00 93.00 136 ASN A C 1
ATOM 1095 O O . ASN A 1 136 ? 12.436 12.160 6.847 1.00 93.00 136 ASN A O 1
ATOM 1099 N N . HIS A 1 137 ? 10.847 10.603 6.715 1.00 92.44 137 HIS A N 1
ATOM 1100 C CA . HIS A 1 137 ? 11.518 9.810 5.691 1.00 92.44 137 HIS A CA 1
ATOM 1101 C C . HIS A 1 137 ? 11.427 10.492 4.322 1.00 92.44 137 HIS A C 1
ATOM 1103 O O . HIS A 1 137 ? 12.468 10.771 3.732 1.00 92.44 137 HIS A O 1
ATOM 1109 N N . LEU A 1 138 ? 10.225 10.883 3.899 1.00 92.25 138 LEU A N 1
ATOM 1110 C CA . LEU A 1 138 ? 9.976 11.581 2.635 1.00 92.25 138 LEU A CA 1
ATOM 1111 C C . LEU A 1 138 ? 10.751 12.903 2.538 1.00 92.25 138 LEU A C 1
ATOM 1113 O O . LEU A 1 138 ? 11.374 13.193 1.519 1.00 92.25 138 LEU A O 1
ATOM 1117 N N . ALA A 1 139 ? 10.792 13.673 3.629 1.00 90.31 139 ALA A N 1
ATOM 1118 C CA . ALA A 1 139 ? 11.561 14.914 3.696 1.00 90.31 139 ALA A CA 1
ATOM 1119 C C . ALA A 1 139 ? 13.076 14.698 3.527 1.00 90.31 139 ALA A C 1
ATOM 1121 O O . ALA A 1 139 ? 13.766 15.584 3.033 1.00 90.31 139 ALA A O 1
ATOM 1122 N N . ARG A 1 140 ? 13.603 13.531 3.929 1.00 90.50 140 ARG A N 1
ATOM 1123 C CA . ARG A 1 140 ? 15.018 13.175 3.737 1.00 90.50 140 ARG A CA 1
ATOM 1124 C C . ARG A 1 140 ? 15.317 12.688 2.321 1.00 90.50 140 ARG A C 1
ATOM 1126 O O . ARG A 1 140 ? 16.448 12.855 1.876 1.00 90.50 140 ARG A O 1
ATOM 1133 N N . MET A 1 141 ? 14.340 12.092 1.636 1.00 88.50 141 MET A N 1
ATOM 1134 C CA . MET A 1 141 ? 14.497 11.633 0.252 1.00 88.50 141 MET A CA 1
ATOM 1135 C C . MET A 1 141 ? 14.594 12.812 -0.719 1.00 88.50 141 MET A C 1
ATOM 1137 O O . MET A 1 141 ? 15.518 12.876 -1.526 1.00 88.50 141 MET A O 1
ATOM 1141 N N . ASP A 1 142 ? 13.682 13.779 -0.617 1.00 82.94 142 ASP A N 1
ATOM 1142 C CA . ASP A 1 142 ? 13.667 14.949 -1.500 1.00 82.94 142 ASP A CA 1
ATOM 1143 C C . ASP A 1 142 ? 14.396 16.137 -0.870 1.00 82.94 142 ASP A C 1
ATOM 1145 O O . ASP A 1 142 ? 13.789 17.129 -0.469 1.00 82.94 142 ASP A O 1
ATOM 1149 N N . THR A 1 143 ? 15.727 16.047 -0.813 1.00 73.00 143 THR A N 1
ATOM 1150 C CA . THR A 1 143 ? 16.601 17.133 -0.318 1.00 73.00 143 THR A CA 1
ATOM 1151 C C . THR A 1 143 ? 16.456 18.443 -1.103 1.00 73.00 143 THR A C 1
ATOM 1153 O O . THR A 1 143 ? 16.774 19.512 -0.584 1.00 73.00 143 THR A O 1
ATOM 1156 N N . SER A 1 144 ? 15.955 18.376 -2.342 1.00 68.62 144 SER A N 1
ATOM 1157 C CA . SER A 1 144 ? 15.668 19.539 -3.191 1.00 68.62 144 SER A CA 1
ATOM 1158 C C . SER A 1 144 ? 14.267 20.129 -2.976 1.00 68.62 144 SER A C 1
ATOM 1160 O O . SER A 1 144 ? 13.980 21.213 -3.485 1.00 68.62 144 SER A O 1
ATOM 1162 N N . HIS A 1 145 ? 13.393 19.408 -2.261 1.00 64.75 145 HIS A N 1
ATOM 1163 C CA . HIS A 1 145 ? 11.968 19.681 -2.041 1.00 64.75 145 HIS A CA 1
ATOM 1164 C C . HIS A 1 145 ? 11.164 20.038 -3.300 1.00 64.75 145 HIS A C 1
ATOM 1166 O O . HIS A 1 145 ? 10.125 20.693 -3.201 1.00 64.75 145 HIS A O 1
ATOM 1172 N N . SER A 1 146 ? 11.623 19.658 -4.493 1.00 78.25 146 SER A N 1
ATOM 1173 C CA . SER A 1 146 ? 11.035 20.134 -5.748 1.00 78.25 146 SER A CA 1
ATOM 1174 C C . SER A 1 146 ? 10.120 19.106 -6.405 1.00 78.25 146 SER A C 1
ATOM 1176 O O . SER A 1 146 ? 9.086 19.482 -6.955 1.00 78.25 146 SER A O 1
ATOM 1178 N N . CYS A 1 147 ? 10.450 17.817 -6.322 1.00 83.94 147 CYS A N 1
ATOM 1179 C CA . CYS A 1 147 ? 9.719 16.779 -7.043 1.00 83.94 147 CYS A CA 1
ATOM 1180 C C . CYS A 1 147 ? 8.479 16.305 -6.274 1.00 83.94 147 CYS A C 1
ATOM 1182 O O . CYS A 1 147 ? 7.399 16.203 -6.861 1.00 83.94 147 CYS A O 1
ATOM 1184 N N . LEU A 1 148 ? 8.585 16.098 -4.957 1.00 89.38 148 LEU A N 1
ATOM 1185 C CA . LEU A 1 148 ? 7.463 15.608 -4.151 1.00 89.38 148 LEU A CA 1
ATOM 1186 C C . LEU A 1 148 ? 6.416 16.699 -3.927 1.00 89.38 148 LEU A C 1
ATOM 1188 O O . LEU A 1 148 ? 5.219 16.447 -4.040 1.00 89.38 148 LEU A O 1
ATOM 1192 N N . THR A 1 149 ? 6.854 17.934 -3.673 1.00 86.50 149 THR A N 1
ATOM 1193 C CA . THR A 1 149 ? 5.949 19.057 -3.372 1.00 86.50 149 THR A CA 1
ATOM 1194 C C . THR A 1 149 ? 5.163 19.540 -4.586 1.00 86.50 149 THR A C 1
ATOM 1196 O O . THR A 1 149 ? 4.151 20.222 -4.426 1.00 86.50 149 THR A O 1
ATOM 1199 N N . GLN A 1 150 ? 5.602 19.225 -5.806 1.00 89.25 150 GLN A N 1
ATOM 1200 C CA . GLN A 1 150 ? 4.896 19.585 -7.035 1.00 89.25 150 GLN A CA 1
ATOM 1201 C C . GLN A 1 150 ? 3.901 18.506 -7.472 1.00 89.25 150 GLN A C 1
ATOM 1203 O O . GLN A 1 150 ? 2.906 18.838 -8.127 1.00 89.25 150 GLN A O 1
ATOM 1208 N N . ASP A 1 151 ? 4.110 17.255 -7.060 1.00 93.62 151 ASP A N 1
ATOM 1209 C CA . ASP A 1 151 ? 3.277 16.128 -7.455 1.00 93.62 151 ASP A CA 1
ATOM 1210 C C . ASP A 1 151 ? 1.848 16.220 -6.889 1.00 93.62 151 ASP A C 1
ATOM 1212 O O . ASP A 1 151 ? 1.603 16.472 -5.707 1.00 93.62 151 ASP A O 1
ATOM 1216 N N . LYS A 1 152 ? 0.864 16.007 -7.769 1.00 93.50 152 LYS A N 1
ATOM 1217 C CA . LYS A 1 152 ? -0.562 16.123 -7.437 1.00 93.50 152 LYS A CA 1
ATOM 1218 C C . LYS A 1 152 ? -1.011 15.097 -6.393 1.00 93.50 152 LYS A C 1
ATOM 1220 O O . LYS A 1 152 ? -1.864 15.418 -5.567 1.00 93.50 152 LYS A O 1
ATOM 1225 N N . TYR A 1 153 ? -0.515 13.865 -6.461 1.00 93.25 153 TYR A N 1
ATOM 1226 C CA . TYR A 1 153 ? -0.960 12.806 -5.558 1.00 93.25 153 TYR A CA 1
ATOM 1227 C C . TYR A 1 153 ? -0.329 12.978 -4.182 1.00 93.25 153 TYR A C 1
ATOM 1229 O O . TYR A 1 153 ? -1.051 12.866 -3.197 1.00 93.25 153 TYR A O 1
ATOM 1237 N N . MET A 1 154 ? 0.947 13.369 -4.115 1.00 94.50 154 MET A N 1
ATOM 1238 C CA . MET A 1 154 ? 1.609 13.708 -2.849 1.00 94.50 154 MET A CA 1
ATOM 1239 C C . MET A 1 154 ? 0.832 14.791 -2.087 1.00 94.50 154 MET A C 1
ATOM 1241 O O . MET A 1 154 ? 0.459 14.585 -0.936 1.00 94.50 154 MET A O 1
ATOM 1245 N N . LYS A 1 155 ? 0.428 15.877 -2.764 1.00 92.94 155 LYS A N 1
ATOM 1246 C CA . LYS A 1 155 ? -0.438 16.918 -2.167 1.00 92.94 155 LYS A CA 1
ATOM 1247 C C . LYS A 1 155 ? -1.766 16.372 -1.643 1.00 92.94 155 LYS A C 1
ATOM 1249 O O . LYS A 1 155 ? -2.243 16.785 -0.586 1.00 92.94 155 LYS A O 1
ATOM 1254 N N . ASN A 1 156 ? -2.390 15.463 -2.394 1.00 93.62 156 ASN A N 1
ATOM 1255 C CA . ASN A 1 156 ? -3.638 14.838 -1.965 1.00 93.62 156 ASN A CA 1
ATOM 1256 C C . ASN A 1 156 ? -3.425 13.983 -0.710 1.00 93.62 156 ASN A C 1
ATOM 1258 O O . ASN A 1 156 ? -4.280 13.997 0.178 1.00 93.62 156 ASN A O 1
ATOM 1262 N N . TYR A 1 157 ? -2.307 13.262 -0.619 1.00 93.94 157 TYR A N 1
ATOM 1263 C CA . TYR A 1 157 ? -1.952 12.450 0.545 1.00 93.94 157 TYR A CA 1
ATOM 1264 C C . TYR A 1 157 ? -1.688 13.318 1.777 1.00 93.94 157 TYR A C 1
ATOM 1266 O O . TYR A 1 157 ? -2.276 13.049 2.828 1.00 93.94 157 TYR A O 1
ATOM 1274 N N . ASP A 1 158 ? -0.941 14.413 1.620 1.00 91.44 158 ASP A N 1
ATOM 1275 C CA . ASP A 1 158 ? -0.657 15.384 2.686 1.00 91.44 158 ASP A CA 1
ATOM 1276 C C . ASP A 1 158 ? -1.933 15.981 3.292 1.00 91.44 158 ASP A C 1
ATOM 1278 O O . ASP A 1 158 ? -2.015 16.214 4.497 1.00 91.44 158 ASP A O 1
ATOM 1282 N N . CYS A 1 159 ? -2.964 16.194 2.471 1.00 92.12 159 CYS A N 1
ATOM 1283 C CA . CYS A 1 159 ? -4.268 16.659 2.940 1.00 92.12 159 CYS A CA 1
ATOM 1284 C C . CYS A 1 159 ? -5.126 15.530 3.541 1.00 92.12 159 CYS A C 1
ATOM 1286 O O . CYS A 1 159 ? -5.858 15.749 4.510 1.00 92.12 159 CYS A O 1
ATOM 1288 N N . SER A 1 160 ? -5.060 14.323 2.976 1.00 94.88 160 SER A N 1
ATOM 1289 C CA . SER A 1 160 ? -5.941 13.209 3.352 1.00 94.88 160 SER A CA 1
ATOM 1290 C C . SER A 1 160 ? -5.529 12.544 4.664 1.00 94.88 160 SER A C 1
ATOM 1292 O O . SER A 1 160 ? -6.398 12.210 5.472 1.00 94.88 160 SER A O 1
ATOM 1294 N N . LEU A 1 161 ? -4.226 12.363 4.905 1.00 95.38 161 LEU A N 1
ATOM 1295 C CA . LEU A 1 161 ? -3.721 11.667 6.094 1.00 95.38 161 LEU A CA 1
ATOM 1296 C C . LEU A 1 161 ? -4.139 12.349 7.410 1.00 95.38 161 LEU A C 1
ATOM 1298 O O . LEU A 1 161 ? -4.722 11.661 8.255 1.00 95.38 161 LEU A O 1
ATOM 1302 N N . PRO A 1 162 ? -3.947 13.672 7.606 1.00 95.31 162 PRO A N 1
ATOM 1303 C CA . PRO A 1 162 ? -4.388 14.347 8.827 1.00 95.31 162 PRO A CA 1
ATOM 1304 C C . PRO A 1 162 ? -5.896 14.233 9.052 1.00 95.31 162 PRO A C 1
ATOM 1306 O O . PRO A 1 162 ? -6.344 14.038 10.183 1.00 95.31 162 PRO A O 1
ATOM 1309 N N . TRP A 1 163 ? -6.688 14.310 7.979 1.00 96.38 163 TRP A N 1
ATOM 1310 C CA . TRP A 1 163 ? -8.140 14.183 8.064 1.00 96.38 163 TRP A CA 1
ATOM 1311 C C . TRP A 1 163 ? -8.571 12.772 8.477 1.00 96.38 163 TRP A C 1
ATOM 1313 O O . TRP A 1 163 ? -9.395 12.628 9.380 1.00 96.38 163 TRP A O 1
ATOM 1323 N N . LEU A 1 164 ? -7.994 11.726 7.879 1.00 97.06 164 LEU A N 1
ATOM 1324 C CA . LEU A 1 164 ? -8.292 10.337 8.245 1.00 97.06 164 LEU A CA 1
ATOM 1325 C C . LEU A 1 164 ? -7.873 10.027 9.691 1.00 97.06 164 LEU A C 1
ATOM 1327 O O . LEU A 1 164 ? -8.622 9.378 10.422 1.00 97.06 164 LEU A O 1
ATOM 1331 N N . LEU A 1 165 ? -6.719 10.534 10.132 1.00 96.31 165 LEU A N 1
ATOM 1332 C CA . LEU A 1 165 ? -6.279 10.423 11.525 1.00 96.31 165 LEU A CA 1
ATOM 1333 C C . LEU A 1 165 ? -7.254 11.125 12.480 1.00 96.31 165 LEU A C 1
ATOM 1335 O O . LEU A 1 165 ? -7.637 10.563 13.507 1.00 96.31 165 LEU A O 1
ATOM 1339 N N . ALA A 1 166 ? -7.720 12.327 12.132 1.00 95.56 166 ALA A N 1
ATOM 1340 C CA . ALA A 1 166 ? -8.734 13.027 12.913 1.00 95.56 166 ALA A CA 1
ATOM 1341 C C . ALA A 1 166 ? -10.043 12.223 12.995 1.00 95.56 166 ALA A C 1
ATOM 1343 O O . ALA A 1 166 ? -10.646 12.145 14.064 1.00 95.56 166 ALA A O 1
ATOM 1344 N N . GLN A 1 167 ? -10.451 11.554 11.911 1.00 95.56 167 GLN A N 1
ATOM 1345 C CA . GLN A 1 167 ? -11.638 10.697 11.921 1.00 95.56 167 GLN A CA 1
ATOM 1346 C C . GLN A 1 167 ? -11.529 9.501 12.867 1.00 95.56 167 GLN A C 1
ATOM 1348 O O . GLN A 1 167 ? -12.533 9.136 13.476 1.00 95.56 167 GLN A O 1
ATOM 1353 N N . LEU A 1 168 ? -10.345 8.899 13.018 1.00 95.25 168 LEU A N 1
ATOM 1354 C CA . LEU A 1 168 ? -10.144 7.789 13.959 1.00 95.25 168 LEU A CA 1
ATOM 1355 C C . LEU A 1 168 ? -10.293 8.206 15.428 1.00 95.25 168 LEU A C 1
ATOM 1357 O O . LEU A 1 168 ? -10.553 7.356 16.279 1.00 95.25 168 LEU A O 1
ATOM 1361 N N . ASN A 1 169 ? -10.184 9.502 15.727 1.00 92.62 169 ASN A N 1
ATOM 1362 C CA . ASN A 1 169 ? -10.436 10.036 17.065 1.00 92.62 169 ASN A CA 1
ATOM 1363 C C . ASN A 1 169 ? -11.937 10.194 17.374 1.00 92.62 169 ASN A C 1
ATOM 1365 O O . ASN A 1 169 ? -12.310 10.408 18.529 1.00 92.62 169 ASN A O 1
ATOM 1369 N N . CYS A 1 170 ? -12.817 10.081 16.375 1.00 92.62 170 CYS A N 1
ATOM 1370 C CA . CYS A 1 170 ? -14.261 10.140 16.569 1.00 92.62 170 CYS A CA 1
ATOM 1371 C C . CYS A 1 170 ? -14.829 8.746 16.895 1.00 92.62 170 CYS A C 1
ATOM 1373 O O . CYS A 1 170 ? -14.427 7.765 16.267 1.00 92.62 170 CYS A O 1
ATOM 1375 N N . PRO A 1 171 ? -15.808 8.626 17.819 1.00 93.06 171 PRO A N 1
ATOM 1376 C CA . PRO A 1 171 ? -16.522 7.371 18.006 1.00 93.06 171 PRO A CA 1
ATOM 1377 C C . PRO A 1 171 ? -17.189 6.949 16.699 1.00 93.06 171 PRO A C 1
ATOM 1379 O O . PRO A 1 171 ? -17.916 7.729 16.082 1.00 93.06 171 PRO A O 1
ATOM 1382 N N . CYS A 1 172 ? -16.951 5.719 16.275 1.00 92.50 172 CYS A N 1
ATOM 1383 C CA . CYS A 1 172 ? -17.561 5.151 15.082 1.00 92.50 172 CYS A CA 1
ATOM 1384 C C . CYS A 1 172 ? -17.748 3.642 15.245 1.00 92.50 172 CYS A C 1
ATOM 1386 O O . CYS A 1 172 ? -17.381 3.072 16.268 1.00 92.50 172 CYS A O 1
ATOM 1388 N N . SER A 1 173 ? -18.344 2.984 14.250 1.00 91.81 173 SER A N 1
ATOM 1389 C CA . SER A 1 173 ? -18.400 1.526 14.259 1.00 91.81 173 SER A CA 1
ATOM 1390 C C . SER A 1 173 ? -17.039 0.903 14.017 1.00 91.81 173 SER A C 1
ATOM 1392 O O . SER A 1 173 ? -16.231 1.453 13.270 1.00 91.81 173 SER A O 1
ATOM 1394 N N . PHE A 1 174 ? -16.804 -0.281 14.587 1.00 91.38 174 PHE A N 1
ATOM 1395 C CA . PHE A 1 174 ? -15.560 -1.023 14.371 1.00 91.38 174 PHE A CA 1
ATOM 1396 C C . PHE A 1 174 ? -15.257 -1.206 12.875 1.00 91.38 174 PHE A C 1
ATOM 1398 O O . PHE A 1 174 ? -14.139 -0.977 12.426 1.00 91.38 174 PHE A O 1
ATOM 1405 N N . THR A 1 175 ? -16.273 -1.516 12.061 1.00 91.19 175 THR A N 1
ATOM 1406 C CA . THR A 1 175 ? -16.127 -1.618 10.601 1.00 91.19 175 THR A CA 1
ATOM 1407 C C . THR A 1 175 ? -15.697 -0.301 9.958 1.00 91.19 175 THR A C 1
ATOM 1409 O O . THR A 1 175 ? -14.856 -0.310 9.060 1.00 91.19 175 THR A O 1
ATOM 1412 N N . ARG A 1 176 ? -16.259 0.836 10.390 1.00 92.81 176 ARG A N 1
ATOM 1413 C CA . ARG A 1 176 ? -15.856 2.154 9.885 1.00 92.81 176 ARG A CA 1
ATOM 1414 C C . ARG A 1 176 ? -14.429 2.486 10.318 1.00 92.81 176 ARG A C 1
ATOM 1416 O O . ARG A 1 176 ? -13.647 2.894 9.467 1.00 92.81 176 ARG A O 1
ATOM 1423 N N . ALA A 1 177 ? -14.085 2.241 11.580 1.00 94.81 177 ALA A N 1
ATOM 1424 C CA . ALA A 1 177 ? -12.741 2.435 12.110 1.00 94.81 177 ALA A CA 1
ATOM 1425 C C . ALA A 1 177 ? -11.708 1.616 11.321 1.00 94.81 177 ALA A C 1
ATOM 1427 O O . ALA A 1 177 ? -10.722 2.172 10.849 1.00 94.81 177 ALA A O 1
ATOM 1428 N N . LEU A 1 178 ? -11.974 0.326 11.081 1.00 94.06 178 LEU A N 1
ATOM 1429 C CA . LEU A 1 178 ? -11.113 -0.542 10.272 1.00 94.06 178 LEU A CA 1
ATOM 1430 C C . LEU A 1 178 ? -10.940 -0.044 8.835 1.00 94.06 178 LEU A C 1
ATOM 1432 O O . LEU A 1 178 ? -9.844 -0.133 8.291 1.00 94.06 178 LEU A O 1
ATOM 1436 N N . ARG A 1 179 ? -12.000 0.473 8.203 1.00 94.12 179 ARG A N 1
ATOM 1437 C CA . ARG A 1 179 ? -11.902 1.043 6.849 1.00 94.12 179 ARG A CA 1
ATOM 1438 C C . ARG A 1 179 ? -11.035 2.294 6.835 1.00 94.12 179 ARG A C 1
ATOM 1440 O O . ARG A 1 179 ? -10.169 2.407 5.978 1.00 94.12 179 ARG A O 1
ATOM 1447 N N . THR A 1 180 ? -11.242 3.206 7.781 1.00 96.00 180 THR A N 1
ATOM 1448 C CA . THR A 1 180 ? -10.417 4.413 7.907 1.00 96.00 180 THR A CA 1
ATOM 1449 C C . THR A 1 180 ? -8.958 4.048 8.187 1.00 96.00 180 THR A C 1
ATOM 1451 O O . THR A 1 180 ? -8.073 4.598 7.544 1.00 96.00 180 THR A O 1
ATOM 1454 N N . PHE A 1 181 ? -8.701 3.072 9.063 1.00 95.69 181 PHE A N 1
ATOM 1455 C CA . PHE A 1 181 ? -7.354 2.562 9.330 1.00 95.69 181 PHE A CA 1
ATOM 1456 C C . PHE A 1 181 ? -6.708 1.996 8.058 1.00 95.69 181 PHE A C 1
ATOM 1458 O O . PHE A 1 181 ? -5.625 2.432 7.686 1.00 95.69 181 PHE A O 1
ATOM 1465 N N . GLY A 1 182 ? -7.409 1.121 7.330 1.00 94.25 182 GLY A N 1
ATOM 1466 C CA . GLY A 1 182 ? -6.927 0.558 6.064 1.00 94.25 182 GLY A CA 1
ATOM 1467 C C . GLY A 1 182 ? -6.637 1.608 4.987 1.00 94.25 182 GLY A C 1
ATOM 1468 O O . GLY A 1 182 ? -5.675 1.470 4.235 1.00 94.25 182 GLY A O 1
ATOM 1469 N N . LEU A 1 183 ? -7.417 2.692 4.929 1.00 94.69 183 LEU A N 1
ATOM 1470 C CA . LEU A 1 183 ? -7.141 3.815 4.026 1.00 94.69 183 LEU A CA 1
ATOM 1471 C C . LEU A 1 183 ? -5.862 4.566 4.407 1.00 94.69 183 LEU A C 1
ATOM 1473 O O . LEU A 1 183 ? -5.103 4.942 3.520 1.00 94.69 183 LEU A O 1
ATOM 1477 N N . ILE A 1 184 ? -5.602 4.762 5.702 1.00 96.00 184 ILE A N 1
ATOM 1478 C CA . ILE A 1 184 ? -4.352 5.377 6.175 1.00 96.00 184 ILE A CA 1
ATOM 1479 C C . ILE A 1 184 ? -3.163 4.499 5.789 1.00 96.00 184 ILE A C 1
ATOM 1481 O O . ILE A 1 184 ? -2.208 5.003 5.210 1.00 96.00 184 ILE A O 1
ATOM 1485 N N . GLN A 1 185 ? -3.250 3.188 6.034 1.00 94.69 185 GLN A N 1
ATOM 1486 C CA . GLN A 1 185 ? -2.210 2.229 5.650 1.00 94.69 185 GLN A CA 1
ATOM 1487 C C . GLN A 1 185 ? -1.915 2.282 4.148 1.00 94.69 185 GLN A C 1
ATOM 1489 O O . GLN A 1 185 ? -0.759 2.419 3.752 1.00 94.69 185 GLN A O 1
ATOM 1494 N N . ARG A 1 186 ? -2.967 2.243 3.320 1.00 94.50 186 ARG A N 1
ATOM 1495 C CA . ARG A 1 186 ? -2.863 2.362 1.863 1.00 94.50 186 ARG A CA 1
ATOM 1496 C C . ARG A 1 186 ? -2.142 3.639 1.453 1.00 94.50 186 ARG A C 1
ATOM 1498 O O . ARG A 1 186 ? -1.209 3.574 0.665 1.00 94.50 186 ARG A O 1
ATOM 1505 N N . ILE A 1 187 ? -2.568 4.784 1.984 1.00 95.75 187 ILE A N 1
ATOM 1506 C CA . ILE A 1 187 ? -1.973 6.070 1.616 1.00 95.75 187 ILE A CA 1
ATOM 1507 C C . ILE A 1 187 ? -0.509 6.124 2.048 1.00 95.75 187 ILE A C 1
ATOM 1509 O O . ILE A 1 187 ? 0.308 6.590 1.268 1.00 95.75 187 ILE A O 1
ATOM 1513 N N . CYS A 1 188 ? -0.151 5.619 3.231 1.00 95.94 188 CYS A N 1
ATOM 1514 C CA . CYS A 1 188 ? 1.247 5.568 3.660 1.00 95.94 188 CYS A CA 1
ATOM 1515 C C . CYS A 1 188 ? 2.126 4.785 2.671 1.00 95.94 188 CYS A C 1
ATOM 1517 O O . CYS A 1 188 ? 3.181 5.274 2.276 1.00 95.94 188 CYS A O 1
ATOM 1519 N N . LEU A 1 189 ? 1.669 3.604 2.248 1.00 95.75 189 LEU A N 1
ATOM 1520 C CA . LEU A 1 189 ? 2.391 2.734 1.314 1.00 95.75 189 LEU A CA 1
ATOM 1521 C C . LEU A 1 189 ? 2.464 3.320 -0.101 1.00 95.75 189 LEU A C 1
ATOM 1523 O O . LEU A 1 189 ? 3.516 3.294 -0.732 1.00 95.75 189 LEU A O 1
ATOM 1527 N N . GLU A 1 190 ? 1.357 3.871 -0.602 1.00 95.69 190 GLU A N 1
ATOM 1528 C CA . GLU A 1 190 ? 1.322 4.501 -1.926 1.00 95.69 190 GLU A CA 1
ATOM 1529 C C . GLU A 1 190 ? 2.136 5.802 -1.962 1.00 95.69 190 GLU A C 1
ATOM 1531 O O . GLU A 1 190 ? 2.735 6.116 -2.989 1.00 95.69 190 GLU A O 1
ATOM 1536 N N . CYS A 1 191 ? 2.178 6.553 -0.858 1.00 95.25 191 CYS A N 1
ATOM 1537 C CA . CYS A 1 191 ? 2.992 7.758 -0.718 1.00 95.25 191 CYS A CA 1
ATOM 1538 C C . CYS A 1 191 ? 4.485 7.420 -0.799 1.00 95.25 191 CYS A C 1
ATOM 1540 O O . CYS A 1 191 ? 5.213 8.050 -1.565 1.00 95.25 191 CYS A O 1
ATOM 1542 N N . ASP A 1 192 ? 4.910 6.377 -0.085 1.00 95.19 192 ASP A N 1
ATOM 1543 C CA . ASP A 1 192 ? 6.284 5.884 -0.114 1.00 95.19 192 ASP A CA 1
ATOM 1544 C C . ASP A 1 192 ? 6.697 5.381 -1.503 1.00 95.19 192 ASP A C 1
ATOM 1546 O O . ASP A 1 192 ? 7.617 5.927 -2.111 1.00 95.19 192 ASP A O 1
ATOM 1550 N N . GLY A 1 193 ? 5.934 4.445 -2.082 1.00 94.75 193 GLY A N 1
ATOM 1551 C CA . GLY A 1 193 ? 6.224 3.927 -3.422 1.00 94.75 193 GLY A CA 1
ATOM 1552 C C . GLY A 1 193 ? 6.221 5.025 -4.492 1.00 94.75 193 GLY A C 1
ATOM 1553 O O . GLY A 1 193 ? 6.971 4.969 -5.473 1.00 94.75 193 GLY A O 1
ATOM 1554 N N . ARG A 1 194 ? 5.403 6.073 -4.314 1.00 95.50 194 ARG A N 1
ATOM 1555 C CA . ARG A 1 194 ? 5.391 7.230 -5.217 1.00 95.50 194 ARG A CA 1
ATOM 1556 C C . ARG A 1 194 ? 6.613 8.110 -5.053 1.00 95.50 194 ARG A C 1
ATOM 1558 O O . ARG A 1 194 ? 7.153 8.549 -6.069 1.00 95.50 194 ARG A O 1
ATOM 1565 N N . ALA A 1 195 ? 7.049 8.351 -3.826 1.00 94.19 195 ALA A N 1
ATOM 1566 C CA . ALA A 1 195 ? 8.270 9.091 -3.574 1.00 94.19 195 ALA A CA 1
ATOM 1567 C C . ALA A 1 195 ? 9.496 8.347 -4.105 1.00 94.19 195 ALA A C 1
ATOM 1569 O O . ALA A 1 195 ? 10.303 8.955 -4.804 1.00 94.19 195 ALA A O 1
ATOM 1570 N N . GLU A 1 196 ? 9.578 7.035 -3.879 1.00 92.38 196 GLU A N 1
ATOM 1571 C CA . GLU A 1 196 ? 10.604 6.167 -4.460 1.00 92.38 196 GLU A CA 1
ATOM 1572 C C . GLU A 1 196 ? 10.644 6.309 -5.982 1.00 92.38 196 GLU A C 1
ATOM 1574 O O . GLU A 1 196 ? 11.684 6.654 -6.548 1.00 92.38 196 GLU A O 1
ATOM 1579 N N . TRP A 1 197 ? 9.501 6.148 -6.659 1.00 92.69 197 TRP A N 1
ATOM 1580 C CA . TRP A 1 197 ? 9.435 6.339 -8.107 1.00 92.69 197 TRP A CA 1
ATOM 1581 C C . TRP A 1 197 ? 9.945 7.718 -8.533 1.00 92.69 197 TRP A C 1
ATOM 1583 O O . TRP A 1 197 ? 10.810 7.801 -9.401 1.00 92.69 197 TRP A O 1
ATOM 1593 N N . LEU A 1 198 ? 9.423 8.796 -7.946 1.00 92.50 198 LEU A N 1
ATOM 1594 C CA . LEU A 1 198 ? 9.739 10.163 -8.369 1.00 92.50 198 LEU A CA 1
ATOM 1595 C C . LEU A 1 198 ? 11.207 10.532 -8.130 1.00 92.50 198 LEU A C 1
ATOM 1597 O O . LEU A 1 198 ? 11.821 11.148 -9.000 1.00 92.50 198 LEU A O 1
ATOM 1601 N N . VAL A 1 199 ? 11.759 10.157 -6.976 1.00 90.19 199 VAL A N 1
ATOM 1602 C CA . VAL A 1 199 ? 13.113 10.544 -6.555 1.00 90.19 199 VAL A CA 1
ATOM 1603 C C . VAL A 1 199 ? 14.164 9.643 -7.196 1.00 90.19 199 VAL A C 1
ATOM 1605 O O . VAL A 1 199 ? 15.174 10.132 -7.702 1.00 90.19 199 VAL A O 1
ATOM 1608 N N . ASN A 1 200 ? 13.933 8.329 -7.198 1.00 86.44 200 ASN A N 1
ATOM 1609 C CA . ASN A 1 200 ? 14.975 7.362 -7.524 1.00 86.44 200 ASN A CA 1
ATOM 1610 C C . ASN A 1 200 ? 14.849 6.791 -8.938 1.00 86.44 200 ASN A C 1
ATOM 1612 O O . ASN A 1 200 ? 15.881 6.558 -9.569 1.00 86.44 200 ASN A O 1
ATOM 1616 N N . TYR A 1 201 ? 13.639 6.590 -9.470 1.00 87.38 201 TYR A N 1
ATOM 1617 C CA . TYR A 1 201 ? 13.446 5.747 -10.663 1.00 87.38 201 TYR A CA 1
ATOM 1618 C C . TYR A 1 201 ? 12.943 6.477 -11.911 1.00 87.38 201 TYR A C 1
ATOM 1620 O O . TYR A 1 201 ? 13.326 6.095 -13.015 1.00 87.38 201 TYR A O 1
ATOM 1628 N N . ALA A 1 202 ? 12.151 7.541 -11.778 1.00 89.94 202 ALA A N 1
ATOM 1629 C CA . ALA A 1 202 ? 11.523 8.237 -12.902 1.00 89.94 202 ALA A CA 1
ATOM 1630 C C . ALA A 1 202 ? 12.566 8.764 -13.900 1.00 89.94 202 ALA A C 1
ATOM 1632 O O . ALA A 1 202 ? 12.490 8.489 -15.095 1.00 89.94 202 ALA A O 1
ATOM 1633 N N . HIS A 1 203 ? 13.611 9.424 -13.397 1.00 85.25 203 HIS A N 1
ATOM 1634 C CA . HIS A 1 203 ? 14.711 9.896 -14.236 1.00 85.25 203 HIS A CA 1
ATOM 1635 C C . HIS A 1 203 ? 15.476 8.735 -14.898 1.00 85.25 203 HIS A C 1
ATOM 1637 O O . HIS A 1 203 ? 15.883 8.832 -16.056 1.00 85.25 203 HIS A O 1
ATOM 1643 N N . ARG A 1 204 ? 15.673 7.615 -14.189 1.00 84.69 204 ARG A N 1
ATOM 1644 C CA . ARG A 1 204 ? 16.373 6.433 -14.730 1.00 84.69 204 ARG A CA 1
ATOM 1645 C C . ARG A 1 204 ? 15.570 5.762 -15.839 1.00 84.69 204 ARG A C 1
ATOM 1647 O O . ARG A 1 204 ? 16.153 5.291 -16.812 1.00 84.69 204 ARG A O 1
ATOM 1654 N N . TRP A 1 205 ? 14.246 5.746 -15.706 1.00 86.50 205 TRP A N 1
ATOM 1655 C CA . TRP A 1 205 ? 13.342 5.230 -16.725 1.00 86.50 205 TRP A CA 1
ATOM 1656 C C . TRP A 1 205 ? 13.499 5.985 -18.052 1.00 86.50 205 TRP A C 1
ATOM 1658 O O . TRP A 1 205 ? 13.600 5.360 -19.109 1.00 86.50 205 TRP A O 1
ATOM 1668 N N . GLU A 1 206 ? 13.575 7.316 -17.999 1.00 85.00 206 GLU A N 1
ATOM 1669 C CA . GLU A 1 206 ? 13.735 8.175 -19.181 1.00 85.00 206 GLU A CA 1
ATOM 1670 C C . GLU A 1 206 ? 15.111 8.029 -19.846 1.00 85.00 206 GLU A C 1
ATOM 1672 O O . GLU A 1 206 ? 15.212 8.052 -21.070 1.00 85.00 206 GLU A O 1
ATOM 1677 N N . HIS A 1 207 ? 16.162 7.808 -19.054 1.00 76.75 207 HIS A N 1
ATOM 1678 C CA . HIS A 1 207 ? 17.551 7.721 -19.523 1.00 76.75 207 HIS A CA 1
ATOM 1679 C C . HIS A 1 207 ? 18.047 6.271 -19.638 1.00 76.75 207 HIS A C 1
ATOM 1681 O O . HIS A 1 207 ? 19.226 5.985 -19.416 1.00 76.75 207 HIS A O 1
ATOM 1687 N N . SER A 1 208 ? 17.140 5.340 -19.946 1.00 61.50 208 SER A N 1
ATOM 1688 C CA . SER A 1 208 ? 17.368 3.893 -19.905 1.00 61.50 208 SER A CA 1
ATOM 1689 C C . SER A 1 208 ? 18.474 3.438 -20.875 1.00 61.50 208 SER A C 1
ATOM 1691 O O . SER A 1 208 ? 18.237 3.152 -22.044 1.00 61.50 208 SER A O 1
ATOM 1693 N N . GLY A 1 209 ? 19.704 3.355 -20.359 1.00 55.75 209 GLY A N 1
ATOM 1694 C CA . GLY A 1 209 ? 20.879 2.788 -21.036 1.00 55.75 209 GLY A CA 1
ATOM 1695 C C . GLY A 1 209 ? 21.974 2.272 -20.090 1.00 55.75 209 GLY A C 1
ATOM 1696 O O . GLY A 1 209 ? 22.966 1.719 -20.554 1.00 55.75 209 GLY A O 1
ATOM 1697 N N . ILE A 1 210 ? 21.807 2.428 -18.771 1.00 56.09 210 ILE A N 1
ATOM 1698 C CA . ILE A 1 210 ? 22.787 1.999 -17.766 1.00 56.09 210 ILE A CA 1
ATOM 1699 C C . ILE A 1 210 ? 22.230 0.776 -17.038 1.00 56.09 210 ILE A C 1
ATOM 1701 O O . ILE A 1 210 ? 21.232 0.876 -16.328 1.00 56.09 210 ILE A O 1
ATOM 1705 N N . ILE A 1 211 ? 22.882 -0.372 -17.221 1.00 56.41 211 ILE A N 1
ATOM 1706 C CA . ILE A 1 211 ? 22.647 -1.579 -16.424 1.00 56.41 211 ILE A CA 1
ATOM 1707 C C . ILE A 1 211 ? 23.283 -1.323 -15.056 1.00 56.41 211 ILE A C 1
ATOM 1709 O O . ILE A 1 211 ? 24.503 -1.180 -14.969 1.00 56.41 211 ILE A O 1
ATOM 1713 N N . GLN A 1 212 ? 22.481 -1.222 -13.994 1.00 57.75 212 GLN A N 1
ATOM 1714 C CA . GLN A 1 212 ? 23.028 -1.226 -12.639 1.00 57.75 212 GLN A CA 1
ATOM 1715 C C . GLN A 1 212 ? 23.189 -2.666 -12.176 1.00 57.75 212 GLN A C 1
ATOM 1717 O O . GLN A 1 212 ? 22.225 -3.392 -11.963 1.00 57.75 212 GLN A O 1
ATOM 1722 N N . THR A 1 213 ? 24.441 -3.075 -12.051 1.00 50.59 213 THR A N 1
ATOM 1723 C CA . THR A 1 213 ? 24.834 -4.395 -11.580 1.00 50.59 213 THR A CA 1
ATOM 1724 C C . THR A 1 213 ? 25.159 -4.314 -10.093 1.00 50.59 213 THR A C 1
ATOM 1726 O O . THR A 1 213 ? 25.946 -3.452 -9.703 1.00 50.59 213 THR A O 1
ATOM 1729 N N . GLY A 1 214 ? 24.586 -5.201 -9.274 1.00 51.66 214 GLY A N 1
ATOM 1730 C CA . GLY A 1 214 ? 24.869 -5.260 -7.832 1.00 51.66 214 GLY A CA 1
ATOM 1731 C C . GLY A 1 214 ? 23.991 -4.362 -6.955 1.00 51.66 214 GLY A C 1
ATOM 1732 O O . GLY A 1 214 ? 24.436 -3.933 -5.894 1.00 51.66 214 GLY A O 1
ATOM 1733 N N . LEU A 1 215 ? 22.764 -4.052 -7.387 1.00 59.69 215 LEU A N 1
ATOM 1734 C CA . LEU A 1 215 ? 21.754 -3.536 -6.464 1.00 59.69 215 LEU A CA 1
ATOM 1735 C C . LEU A 1 215 ? 21.294 -4.680 -5.559 1.00 59.69 215 LEU A C 1
ATOM 1737 O O . LEU A 1 215 ? 20.955 -5.755 -6.053 1.00 59.69 215 LEU A O 1
ATOM 1741 N N . GLU A 1 216 ? 21.279 -4.431 -4.251 1.00 62.53 216 GLU A N 1
ATOM 1742 C CA . GLU A 1 216 ? 20.593 -5.310 -3.308 1.00 62.53 216 GLU A CA 1
ATOM 1743 C C . GLU A 1 216 ? 19.123 -5.469 -3.743 1.00 62.53 216 GLU A C 1
ATOM 1745 O O . GLU A 1 216 ? 18.518 -4.480 -4.182 1.00 62.53 216 GLU A O 1
ATOM 1750 N N . PRO A 1 217 ? 18.547 -6.680 -3.638 1.00 61.41 217 PRO A N 1
ATOM 1751 C CA . PRO A 1 217 ? 17.143 -6.925 -3.938 1.00 61.41 217 PRO A CA 1
ATOM 1752 C C . PRO A 1 217 ? 16.256 -5.910 -3.217 1.00 61.41 217 PRO A C 1
ATOM 1754 O O . PRO A 1 217 ? 16.308 -5.769 -1.993 1.00 61.41 217 PRO A O 1
ATOM 1757 N N . ALA A 1 218 ? 15.440 -5.176 -3.970 1.00 73.56 218 ALA A N 1
ATOM 1758 C CA . ALA A 1 218 ? 14.503 -4.248 -3.364 1.00 73.56 218 ALA A CA 1
ATOM 1759 C C . ALA A 1 218 ? 13.398 -5.047 -2.651 1.00 73.56 218 ALA A C 1
ATOM 1761 O O . ALA A 1 218 ? 12.745 -5.896 -3.255 1.00 73.56 218 ALA A O 1
ATOM 1762 N N . HIS A 1 219 ? 13.157 -4.758 -1.369 1.00 86.31 219 HIS A N 1
ATOM 1763 C CA . HIS A 1 219 ? 12.077 -5.376 -0.591 1.00 86.31 219 HIS A CA 1
ATOM 1764 C C . HIS A 1 219 ? 10.720 -4.731 -0.936 1.00 86.31 219 HIS A C 1
ATOM 1766 O O . HIS A 1 219 ? 10.100 -4.051 -0.114 1.00 86.31 219 HIS A O 1
ATOM 1772 N N . ILE A 1 220 ? 10.289 -4.895 -2.189 1.00 89.44 220 ILE A N 1
ATOM 1773 C CA . ILE A 1 220 ? 9.109 -4.261 -2.796 1.00 89.44 220 ILE A CA 1
ATOM 1774 C C . ILE A 1 220 ? 8.210 -5.290 -3.487 1.00 89.44 220 ILE A C 1
ATOM 1776 O O . ILE A 1 220 ? 8.632 -6.399 -3.801 1.00 89.44 220 ILE A O 1
ATOM 1780 N N . VAL A 1 221 ? 6.950 -4.919 -3.719 1.00 90.19 221 VAL A N 1
ATOM 1781 C CA . VAL A 1 221 ? 5.942 -5.773 -4.360 1.00 90.19 221 VAL A CA 1
ATOM 1782 C C . VAL A 1 221 ? 6.325 -6.114 -5.803 1.00 90.19 221 VAL A C 1
ATOM 1784 O O . VAL A 1 221 ? 6.043 -7.221 -6.248 1.00 90.19 221 VAL A O 1
ATOM 1787 N N . GLY A 1 222 ? 6.961 -5.195 -6.534 1.00 90.12 222 GLY A N 1
ATOM 1788 C CA . GLY A 1 222 ? 7.322 -5.399 -7.936 1.00 90.12 222 GLY A CA 1
ATOM 1789 C C . GLY A 1 222 ? 6.132 -5.250 -8.888 1.00 90.12 222 GLY A C 1
ATOM 1790 O O . GLY A 1 222 ? 5.056 -4.765 -8.524 1.00 90.12 222 GLY A O 1
ATOM 1791 N N . ALA A 1 223 ? 6.319 -5.637 -10.150 1.00 91.06 223 ALA A N 1
ATOM 1792 C CA . ALA A 1 223 ? 5.288 -5.492 -11.176 1.00 91.06 223 ALA A CA 1
ATOM 1793 C C . ALA A 1 223 ? 5.309 -6.618 -12.208 1.00 91.06 223 ALA A C 1
ATOM 1795 O O . ALA A 1 223 ? 6.346 -7.180 -12.544 1.00 91.06 223 ALA A O 1
ATOM 1796 N N . LEU A 1 224 ? 4.141 -6.896 -12.785 1.00 89.50 224 LEU A N 1
ATOM 1797 C CA . LEU A 1 224 ? 4.010 -7.851 -13.878 1.00 89.50 224 LEU A CA 1
ATOM 1798 C C . LEU A 1 224 ? 4.393 -7.180 -15.203 1.00 89.50 224 LEU A C 1
ATOM 1800 O O . LEU A 1 224 ? 3.850 -6.134 -15.569 1.00 89.50 224 LEU A O 1
ATOM 1804 N N . ALA A 1 225 ? 5.286 -7.816 -15.956 1.00 88.62 225 ALA A N 1
ATOM 1805 C CA . ALA A 1 225 ? 5.680 -7.388 -17.293 1.00 88.62 225 ALA A CA 1
ATOM 1806 C C . ALA A 1 225 ? 5.065 -8.300 -18.364 1.00 88.62 225 ALA A C 1
ATOM 1808 O O . ALA A 1 225 ? 5.124 -9.523 -18.271 1.00 88.62 225 ALA A O 1
ATOM 1809 N N . GLY A 1 226 ? 4.476 -7.699 -19.402 1.00 85.50 226 GLY A N 1
ATOM 1810 C CA . GLY A 1 226 ? 3.849 -8.437 -20.507 1.00 85.50 226 GLY A CA 1
ATOM 1811 C C . GLY A 1 226 ? 4.782 -8.762 -21.679 1.00 85.50 226 GLY A C 1
ATOM 1812 O O . GLY A 1 226 ? 4.360 -9.438 -22.614 1.00 85.50 226 GLY A O 1
ATOM 1813 N N . ASN A 1 227 ? 6.017 -8.250 -21.683 1.00 88.12 227 ASN A N 1
ATOM 1814 C CA . ASN A 1 227 ? 6.994 -8.475 -22.749 1.00 88.12 227 ASN A CA 1
ATOM 1815 C C . ASN A 1 227 ? 8.437 -8.347 -22.232 1.00 88.12 227 ASN A C 1
ATOM 1817 O O . ASN A 1 227 ? 8.678 -7.718 -21.203 1.00 88.12 227 ASN A O 1
ATOM 1821 N N . LEU A 1 228 ? 9.384 -8.919 -22.984 1.00 86.56 228 LEU A N 1
ATOM 1822 C CA . LEU A 1 228 ? 10.796 -9.003 -22.602 1.00 86.56 228 LEU A CA 1
ATOM 1823 C C . LEU A 1 228 ? 11.477 -7.632 -22.472 1.00 86.56 228 LEU A C 1
ATOM 1825 O O . LEU A 1 228 ? 12.314 -7.453 -21.595 1.00 86.56 228 LEU A O 1
ATOM 1829 N N . GLU A 1 229 ? 11.116 -6.661 -23.315 1.00 88.38 229 GLU A N 1
ATOM 1830 C CA . GLU A 1 229 ? 11.697 -5.315 -23.251 1.00 88.38 229 GLU A CA 1
ATOM 1831 C C . GLU A 1 229 ? 11.360 -4.638 -21.918 1.00 88.38 229 GLU A C 1
ATOM 1833 O O . GLU A 1 229 ? 12.234 -4.091 -21.247 1.00 88.38 229 GLU A O 1
ATOM 1838 N N . LEU A 1 230 ? 10.093 -4.711 -21.509 1.00 87.88 230 LEU A N 1
ATOM 1839 C CA . LEU A 1 230 ? 9.631 -4.179 -20.237 1.00 87.88 230 LEU A CA 1
ATOM 1840 C C . LEU A 1 230 ? 10.269 -4.921 -19.059 1.00 87.88 230 LEU A C 1
ATOM 1842 O O . LEU A 1 230 ? 10.723 -4.267 -18.125 1.00 87.88 230 LEU A O 1
ATOM 1846 N N . THR A 1 231 ? 10.360 -6.252 -19.121 1.00 86.62 231 THR A N 1
ATOM 1847 C CA . THR A 1 231 ? 11.061 -7.050 -18.103 1.00 86.62 231 THR A CA 1
ATOM 1848 C C . THR A 1 231 ? 12.509 -6.597 -17.949 1.00 86.62 231 THR A C 1
ATOM 1850 O O . THR A 1 231 ? 12.942 -6.333 -16.834 1.00 86.62 231 THR A O 1
ATOM 1853 N N . GLN A 1 232 ? 13.243 -6.433 -19.054 1.00 84.12 232 GLN A N 1
ATOM 1854 C CA . GLN A 1 232 ? 14.635 -5.983 -19.015 1.00 84.12 232 GLN A CA 1
ATOM 1855 C C . GLN A 1 232 ? 14.762 -4.570 -18.437 1.00 84.12 232 GLN A C 1
ATOM 1857 O O . GLN A 1 232 ? 15.692 -4.291 -17.683 1.00 84.12 232 GLN A O 1
ATOM 1862 N N . ARG A 1 233 ? 13.839 -3.663 -18.777 1.00 85.81 233 ARG A N 1
ATOM 1863 C CA . ARG A 1 233 ? 13.833 -2.302 -18.222 1.00 85.81 233 ARG A CA 1
ATOM 1864 C C . ARG A 1 233 ? 13.604 -2.305 -16.715 1.00 85.81 233 ARG A C 1
ATOM 1866 O O . ARG A 1 233 ? 14.327 -1.609 -16.013 1.00 85.81 233 ARG A O 1
ATOM 1873 N N . LEU A 1 234 ? 12.628 -3.071 -16.231 1.00 85.81 234 LEU A N 1
ATOM 1874 C CA . LEU A 1 234 ? 12.334 -3.193 -14.801 1.00 85.81 234 LEU A CA 1
ATOM 1875 C C . LEU A 1 234 ? 13.505 -3.852 -14.055 1.00 85.81 234 LEU A C 1
ATOM 1877 O O . LEU A 1 234 ? 13.990 -3.303 -13.069 1.00 85.81 234 LEU A O 1
ATOM 1881 N N . PHE A 1 235 ? 14.083 -4.914 -14.622 1.00 82.25 235 PHE A N 1
ATOM 1882 C CA . PHE A 1 235 ? 15.308 -5.529 -14.110 1.00 82.25 235 PHE A CA 1
ATOM 1883 C C . PHE A 1 235 ? 16.463 -4.525 -13.989 1.00 82.25 235 PHE A C 1
ATOM 1885 O O . PHE A 1 235 ? 17.099 -4.436 -12.944 1.00 82.25 235 PHE A O 1
ATOM 1892 N N . ASN A 1 236 ? 16.692 -3.693 -15.010 1.00 80.56 236 ASN A N 1
ATOM 1893 C CA . ASN A 1 236 ? 17.729 -2.655 -14.965 1.00 80.56 236 ASN A CA 1
ATOM 1894 C C . ASN A 1 236 ? 17.443 -1.557 -13.925 1.00 80.56 236 ASN A C 1
ATOM 1896 O O . ASN A 1 236 ? 18.368 -0.866 -13.495 1.00 80.56 236 ASN A O 1
ATOM 1900 N N . LEU A 1 237 ? 16.178 -1.374 -13.539 1.00 80.19 237 LEU A N 1
ATOM 1901 C CA . LEU A 1 237 ? 15.789 -0.511 -12.429 1.00 80.19 237 LEU A CA 1
ATOM 1902 C C . LEU A 1 237 ? 15.926 -1.202 -11.067 1.00 80.19 237 LEU A C 1
ATOM 1904 O O . LEU A 1 237 ? 15.734 -0.536 -10.060 1.00 80.19 237 LEU A O 1
ATOM 1908 N N . GLY A 1 238 ? 16.258 -2.491 -11.007 1.00 75.56 238 GLY A N 1
ATOM 1909 C CA . GLY A 1 238 ? 16.271 -3.255 -9.760 1.00 75.56 238 GLY A CA 1
ATOM 1910 C C . GLY A 1 238 ? 14.871 -3.597 -9.250 1.00 75.56 238 GLY A C 1
ATOM 1911 O O . GLY A 1 238 ? 14.713 -3.879 -8.066 1.00 75.56 238 GLY A O 1
ATOM 1912 N N . THR A 1 239 ? 13.854 -3.567 -10.119 1.00 69.69 239 THR A N 1
ATOM 1913 C CA . THR A 1 239 ? 12.477 -3.937 -9.781 1.00 69.69 239 THR A CA 1
ATOM 1914 C C . THR A 1 239 ? 12.036 -5.139 -10.602 1.00 69.69 239 THR A C 1
ATOM 1916 O O . THR A 1 239 ? 11.972 -5.077 -11.822 1.00 69.69 239 THR A O 1
ATOM 1919 N N . THR A 1 240 ? 11.741 -6.265 -9.963 1.00 57.78 240 THR A N 1
ATOM 1920 C CA . THR A 1 240 ? 11.187 -7.459 -10.633 1.00 57.78 240 THR A CA 1
ATOM 1921 C C . THR A 1 240 ? 10.256 -8.189 -9.699 1.00 57.78 240 THR A C 1
ATOM 1923 O O . THR A 1 240 ? 10.684 -8.393 -8.543 1.00 57.78 240 THR A O 1
#

Organism: NCBI:txid181124

pLDDT: mean 83.91, std 14.44, range [32.47, 97.06]

Secondary structure (DSSP, 8-state):
-------------TTS-SEEEEETTTTEEEEESS-S--PPPP-S-------GGG--GGG-TTTSPEEP-TTSGGGGGPBPPPS-TTSTTGGGS----GGGEEES-TT-TTSSSTT-EEE-HHHHHHHHHHHHHHHHHHHHH-TTSSHHHH-HHHHHHHHHHHHHHHHHTS-B-HHHHHHHHHHHHHHHHHHHHHHHIIIIIHHHHHT-------PPPP-B--EE-SSHHHHHHHHHTT--

Sequence (240 aa):
MAQDFTTNSWPLDSHEGQVGAIYEKERVFVTMPNAEVIFDPLRGVRSVHLRKNNHFGLEDPLYFPQPFSLAHPHLAFIPLPSTDHAGIFFLCWCLPTHNDFEWVNPEDESGSSTGLGRFKKDLLVKLHDTVSRLNNHLARMDTSHSCLTQDKYMKNYDCSLPWLLAQLNCPCSFTRALRTFGLIQRICLECDGRAEWLVNYAHRWEHSGIIQTGLEPAHIVGALAGNLELTQRLFNLGTT

Foldseek 3Di:
DDDPPDPPQDFQDLPQFPDWDQDPVVRDIHGGRQAPDDDDDDDDDDDFDQDPLRARPCPGLLAAAAAADPVQNLSLQQFAADPPPVDLLPLLPDQDDVVQWDQPCPPPPVVPRPFWTAGDPVNLVVLVVSVVVLVVVLCVLPVVCPQLVPDPLSVVLVVLLVVLSVVRVGTGGPVVNSNSSNVNSVSSRSNRSVSCCRRQNVVCLVVPDDQDGDDHRGNGNAHDYPDDVVVVSCVSSSGD

Radius of gyration: 21.21 Å; chains: 1; bounding box: 71×48×53 Å